Protein 5J8J (pdb70)

Foldseek 3Di:
DDDCQVVVLVVQLVVVVVCCCVPQNKAFDDLPPDPDDGSQKIKHPPLLQFAEEEEEEEERFDWDFDAPVPVRHGDPVRIDTPDLCVVVVVVQVVVVGIYMYGYFYADPPDPHRVVSLVVLLVSLVSCVPVHVVNRDNYAAYEYEYEESSCSNVLNCVQVDVDVRHYQAYEYLHFQHDQHFRDHDPDPVSLVVQQVHYEHEYEQPYPPPCDDDSRRHHYDYDPHGDSSVRCVVCVPVVVVSRVVD

InterPro domains:
  IPR000286 Histone deacetylase HDAC [PR01270] (202-225)
  IPR000286 Histone deacetylase HDAC [PR01270] (238-253)
  IPR000286 Histone deacetylase HDAC [PR01270] (328-338)
  IPR017321 Histone deacetylase class II, yeast [PIRSF037919] (17-706)
  IPR019154 Arb2-like domain [PF09757] (456-702)
  IPR023696 Ureohydrolase domain superfamily [SSF52768] (55-432)
  IPR023801 Histone deacetylase domain [PF00850] (83-393)
  IPR037138 Histone deacetylase domain superfamily [G3DSA:3.40.800.20] (52-450)

Nearest PDB structures (foldseek):
  5j8j-assembly1_A-2  TM=1.004E+00  e=1.408E-54  Saccharomyces cerevisiae S288C
  6z6f-assembly1_A  TM=9.720E-01  e=1.492E-45  Saccharomyces cerevisiae S288C
  6z6o-assembly1_E  TM=9.711E-01  e=1.230E-44  Saccharomyces cerevisiae S288C
  6z6h-assembly1_B  TM=9.226E-01  e=1.177E-38  Saccharomyces cerevisiae S288C
  5ikk-assembly1_A-2  TM=9.077E-01  e=1.529E-23  Schizosaccharomyces pombe 972h-

Sequence (244 aa):
HHHHGSMLQKAIRQQQQHYLSDEFNFVTLPLVSMDLPDNTVLCTPNISESNTIIIVVHDTSDIWAKRNVISGTIDLSSSVIIDNSLDFIKWGLDRKYGIIDVNIPLTLFEPDNYSGMITSQEVLIYLWDNYIKYFPSVAKIAFIGIGDSYSGIVHLLGHRDTRAVTKTVINFLGDKQLKPLVPLVDETLSEWYFKNSLIFSNNSHQCWKKPRKKFGRVLRCDTDGLNNIIEERFEEATDFILDS

Structure (mmCIF, N/CA/C/O backbone):
data_5J8J
#
_entry.id   5J8J
#
_cell.length_a   104.974
_cell.length_b   104.974
_cell.length_c   86.964
_cell.angle_alpha   90.00
_cell.angle_beta   90.00
_cell.angle_gamma   120.00
#
_symmetry.space_group_name_H-M   'P 31 2 1'
#
loop_
_atom_site.group_PDB
_atom_site.id
_atom_site.type_symbol
_atom_site.label_atom_id
_atom_site.label_alt_id
_atom_site.label_comp_id
_atom_site.label_asym_id
_atom_site.label_entity_id
_atom_site.label_seq_id
_atom_site.pdbx_PDB_ins_code
_atom_site.Cartn_x
_atom_site.Cartn_y
_atom_site.Cartn_z
_atom_site.occupancy
_atom_site.B_iso_or_equiv
_atom_site.auth_seq_id
_atom_site.auth_comp_id
_atom_site.auth_asym_id
_atom_site.auth_atom_id
_atom_site.pdbx_PDB_model_num
ATOM 1 N N . HIS A 1 3 ? -51.595 -0.814 1.600 1.00 87.85 450 HIS A N 1
ATOM 2 C CA . HIS A 1 3 ? -51.245 -1.023 0.188 1.00 88.31 450 HIS A CA 1
ATOM 3 C C . HIS A 1 3 ? -50.343 0.076 -0.373 1.00 87.77 450 HIS A C 1
ATOM 4 O O . HIS A 1 3 ? -50.710 1.239 -0.400 1.00 82.83 450 HIS A O 1
ATOM 11 N N . HIS A 1 4 ? -49.167 -0.317 -0.844 1.00 82.82 451 HIS A N 1
ATOM 12 C CA . HIS A 1 4 ? -48.147 0.634 -1.278 1.00 80.96 451 HIS A CA 1
ATOM 13 C C . HIS A 1 4 ? -48.460 1.231 -2.648 1.00 82.48 451 HIS A C 1
ATOM 14 O O . HIS A 1 4 ? -48.728 0.497 -3.603 1.00 82.21 451 HIS A O 1
ATOM 21 N N . HIS A 1 5 ? -48.405 2.557 -2.747 1.00 81.90 452 HIS A N 1
ATOM 22 C CA . HIS A 1 5 ? -48.611 3.217 -4.031 1.00 80.02 452 HIS A CA 1
ATOM 23 C C . HIS A 1 5 ? -47.562 2.822 -5.032 1.00 78.26 452 HIS A C 1
ATOM 24 O O . HIS A 1 5 ? -46.458 2.428 -4.676 1.00 76.60 452 HIS A O 1
ATOM 31 N N . HIS A 1 6 ? -47.929 2.952 -6.296 1.00 81.59 453 HIS A N 1
ATOM 32 C CA . HIS A 1 6 ? -47.185 2.365 -7.382 1.00 73.64 453 HIS A CA 1
ATOM 33 C C . HIS A 1 6 ? -47.125 3.401 -8.512 1.00 74.07 453 HIS A C 1
ATOM 34 O O . HIS A 1 6 ? -46.476 3.197 -9.529 1.00 80.94 453 HIS A O 1
ATOM 41 N N . GLY A 1 7 ? -47.762 4.548 -8.291 1.00 76.60 454 GLY A N 1
ATOM 42 C CA . GLY A 1 7 ? -47.856 5.576 -9.309 1.00 70.13 454 GLY A CA 1
ATOM 43 C C . GLY A 1 7 ? -46.568 6.175 -9.840 1.00 77.42 454 GLY A C 1
ATOM 44 O O . GLY A 1 7 ? -46.492 6.523 -11.006 1.00 82.66 454 GLY A O 1
ATOM 45 N N . SER A 1 8 ? -45.556 6.339 -9.001 1.00 80.04 455 SER A N 1
ATOM 46 C CA . SER A 1 8 ? -44.312 6.951 -9.467 1.00 74.72 455 SER A CA 1
ATOM 47 C C . SER A 1 8 ? -43.507 5.985 -10.283 1.00 80.96 455 SER A C 1
ATOM 48 O O . SER A 1 8 ? -42.921 6.360 -11.298 1.00 88.83 455 SER A O 1
ATOM 51 N N . MET A 1 9 ? -43.458 4.747 -9.812 1.00 77.00 456 MET A N 1
ATOM 52 C CA . MET A 1 9 ? -42.774 3.684 -10.512 1.00 76.21 456 MET A CA 1
ATOM 53 C C . MET A 1 9 ? -43.343 3.584 -11.934 1.00 83.27 456 MET A C 1
ATOM 54 O O . MET A 1 9 ? -42.589 3.510 -12.910 1.00 82.36 456 MET A O 1
ATOM 59 N N . LEU A 1 10 ? -44.671 3.633 -12.039 1.00 79.01 457 LEU A N 1
ATOM 60 C CA . LEU A 1 10 ? -45.354 3.528 -13.320 1.00 69.19 457 LEU A CA 1
ATOM 61 C C . LEU A 1 10 ? -44.948 4.623 -14.290 1.00 82.25 457 LEU A C 1
ATOM 62 O O . LEU A 1 10 ? -44.741 4.364 -15.460 1.00 87.42 457 LEU A O 1
ATOM 67 N N . GLN A 1 11 ? -44.845 5.850 -13.803 1.00 78.35 458 GLN A N 1
ATOM 68 C CA . GLN A 1 11 ? -44.452 6.979 -14.637 1.00 71.93 458 GLN A CA 1
ATOM 69 C C . GLN A 1 11 ? -43.095 6.760 -15.300 1.00 76.50 458 GLN A C 1
ATOM 70 O O . GLN A 1 11 ? -42.859 7.203 -16.435 1.00 91.63 458 GLN A O 1
ATOM 76 N N . LYS A 1 12 ? -42.204 6.094 -14.579 1.00 68.30 459 LYS A N 1
ATOM 77 C CA . LYS A 1 12 ? -40.857 5.863 -15.063 1.00 74.40 459 LYS A CA 1
ATOM 78 C C . LYS A 1 12 ? -40.830 4.652 -15.981 1.00 82.14 459 LYS A C 1
ATOM 79 O O . LYS A 1 12 ? -40.072 4.620 -16.945 1.00 90.04 459 LYS A O 1
ATOM 85 N N . ALA A 1 13 ? -41.673 3.668 -15.683 1.00 80.43 460 ALA A N 1
ATOM 86 C CA . ALA A 1 13 ? -41.806 2.479 -16.521 1.00 81.57 460 ALA A CA 1
ATOM 87 C C . ALA A 1 13 ? -42.366 2.829 -17.899 1.00 75.97 460 ALA A C 1
ATOM 88 O O . ALA A 1 13 ? -41.959 2.259 -18.904 1.00 79.74 460 ALA A O 1
ATOM 90 N N . ILE A 1 14 ? -43.315 3.754 -17.927 1.00 72.22 461 ILE A N 1
ATOM 91 C CA . ILE A 1 14 ? -43.904 4.221 -19.171 1.00 75.93 461 ILE A CA 1
ATOM 92 C C . ILE A 1 14 ? -42.872 4.917 -20.060 1.00 75.84 461 ILE A C 1
ATOM 93 O O . ILE A 1 14 ? -42.718 4.556 -21.211 1.00 85.18 461 ILE A O 1
ATOM 98 N N . ARG A 1 15 ? -42.153 5.892 -19.512 1.00 69.95 462 ARG A N 1
ATOM 99 C CA . ARG A 1 15 ? -41.185 6.662 -20.275 1.00 71.24 462 ARG A CA 1
ATOM 100 C C . ARG A 1 15 ? -40.057 5.779 -20.776 1.00 83.47 462 ARG A C 1
ATOM 101 O O . ARG A 1 15 ? -39.427 6.048 -21.800 1.00 93.91 462 ARG A O 1
ATOM 109 N N . GLN A 1 16 ? -39.810 4.706 -20.050 1.00 80.74 463 GLN A N 1
ATOM 110 C CA . GLN A 1 16 ? -38.678 3.848 -20.341 1.00 86.34 463 GLN A CA 1
ATOM 111 C C . GLN A 1 16 ? -38.984 2.875 -21.495 1.00 88.22 463 GLN A C 1
ATOM 112 O O . GLN A 1 16 ? -38.119 2.621 -22.339 1.00 96.97 463 GLN A O 1
ATOM 118 N N . GLN A 1 17 ? -40.222 2.400 -21.575 1.00 80.17 464 GLN A N 1
ATOM 119 C CA . GLN A 1 17 ? -40.640 1.613 -22.712 1.00 75.50 464 GLN A CA 1
ATOM 120 C C . GLN A 1 17 ? -40.735 2.481 -23.983 1.00 80.86 464 GLN A C 1
ATOM 121 O O . GLN A 1 17 ? -40.434 2.028 -25.093 1.00 80.90 464 GLN A O 1
ATOM 127 N N . GLN A 1 18 ? -41.132 3.733 -23.807 1.00 75.99 465 GLN A N 1
ATOM 128 C CA . GLN A 1 18 ? -41.148 4.687 -24.899 1.00 73.85 465 GLN A CA 1
ATOM 129 C C . GLN A 1 18 ? -39.752 4.915 -25.433 1.00 79.36 465 GLN A C 1
ATOM 130 O O . GLN A 1 18 ? -39.509 4.801 -26.635 1.00 89.49 465 GLN A O 1
ATOM 136 N N . GLN A 1 19 ? -38.841 5.235 -24.525 1.00 80.24 466 GLN A N 1
ATOM 137 C CA . GLN A 1 19 ? -37.426 5.319 -24.845 1.00 86.95 466 GLN A CA 1
ATOM 138 C C . GLN A 1 19 ? -36.934 4.097 -25.633 1.00 86.87 466 GLN A C 1
ATOM 139 O O . GLN A 1 19 ? -36.146 4.234 -26.556 1.00 86.86 466 GLN A O 1
ATOM 145 N N . HIS A 1 20 ? -37.413 2.909 -25.267 1.00 85.94 467 HIS A N 1
ATOM 146 C CA . HIS A 1 20 ? -37.040 1.674 -25.954 1.00 89.37 467 HIS A CA 1
ATOM 147 C C . HIS A 1 20 ? -37.541 1.652 -27.389 1.00 89.34 467 HIS A C 1
ATOM 148 O O . HIS A 1 20 ? -36.779 1.338 -28.298 1.00 95.11 467 HIS A O 1
ATOM 155 N N . TYR A 1 21 ? -38.819 1.965 -27.597 1.00 88.13 468 TYR A N 1
ATOM 156 C CA . TYR A 1 21 ? -39.403 1.915 -28.944 1.00 90.63 468 TYR A CA 1
ATOM 157 C C . TYR A 1 21 ? -38.719 2.926 -29.861 1.00 97.05 468 TYR A C 1
ATOM 158 O O . TYR A 1 21 ? -38.270 2.574 -30.945 1.00 98.82 468 TYR A O 1
ATOM 167 N N . LEU A 1 22 ? -38.613 4.168 -29.394 1.00 98.12 469 LEU A N 1
ATOM 168 C CA . LEU A 1 22 ? -38.023 5.266 -30.156 1.00 91.11 469 LEU A CA 1
ATOM 169 C C . LEU A 1 22 ? -36.546 5.040 -30.489 1.00 95.62 469 LEU A C 1
ATOM 170 O O . LEU A 1 22 ? -36.028 5.603 -31.454 1.00 106.22 469 LEU A O 1
ATOM 175 N N . SER A 1 23 ? -35.86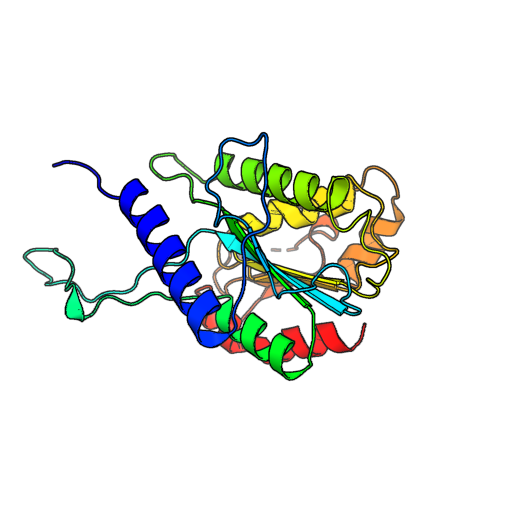4 4.235 -29.684 1.00 92.37 470 SER A N 1
ATOM 176 C CA . SER A 1 23 ? -34.476 3.888 -29.964 1.00 97.57 470 SER A CA 1
ATOM 177 C C . SER A 1 23 ? -34.383 2.756 -30.985 1.00 100.91 470 SER A C 1
ATOM 178 O O . SER A 1 23 ? -33.600 2.811 -31.926 1.00 95.71 470 SER A O 1
ATOM 181 N N . ASP A 1 24 ? -35.188 1.720 -30.786 1.00 99.37 471 ASP A N 1
ATOM 182 C CA . ASP A 1 24 ? -35.181 0.576 -31.685 1.00 99.61 471 ASP A CA 1
ATOM 183 C C . ASP A 1 24 ? -35.724 0.933 -33.068 1.00 98.18 471 ASP A C 1
ATOM 184 O O . ASP A 1 24 ? -35.172 0.506 -34.084 1.00 105.48 471 ASP A O 1
ATOM 189 N N . GLU A 1 25 ? -36.799 1.716 -33.094 1.00 89.67 472 GLU A N 1
ATOM 190 C CA . GLU A 1 25 ? -37.522 2.020 -34.325 1.00 91.25 472 GLU A CA 1
ATOM 191 C C . GLU A 1 25 ? -36.982 3.220 -35.091 1.00 98.81 472 GLU A C 1
ATOM 192 O O . GLU A 1 25 ? -37.025 3.225 -36.316 1.00 106.89 472 GLU A O 1
ATOM 198 N N . PHE A 1 26 ? -36.498 4.243 -34.395 1.00 97.19 473 PHE A N 1
ATOM 199 C CA . PHE A 1 26 ? -35.973 5.408 -35.096 1.00 88.44 473 PHE A CA 1
ATOM 200 C C . PHE A 1 26 ? -34.668 5.923 -34.476 1.00 89.96 473 PHE A C 1
ATOM 201 O O . PHE A 1 26 ? -34.276 7.054 -34.743 1.00 80.06 473 PHE A O 1
ATOM 209 N N . ASN A 1 27 ? -34.018 5.090 -33.692 1.00 90.38 474 ASN A N 1
ATOM 210 C CA . ASN A 1 27 ? -32.750 5.434 -33.085 1.00 96.25 474 ASN A CA 1
ATOM 211 C C . ASN A 1 27 ? -32.675 6.805 -32.447 1.00 96.65 474 ASN A C 1
ATOM 212 O O . ASN A 1 27 ? -31.754 7.561 -32.700 1.00 101.75 474 ASN A O 1
ATOM 217 N N . PHE A 1 28 ? -33.636 7.128 -31.599 1.00 92.41 475 PHE A N 1
ATOM 218 C CA . PHE A 1 28 ? -33.609 8.411 -30.933 1.00 98.06 475 PHE A CA 1
ATOM 219 C C . PHE A 1 28 ? -32.494 8.337 -29.928 1.00 103.45 475 PHE A C 1
ATOM 220 O O . PHE A 1 28 ? -31.826 7.333 -29.828 1.00 118.38 475 PHE A O 1
ATOM 2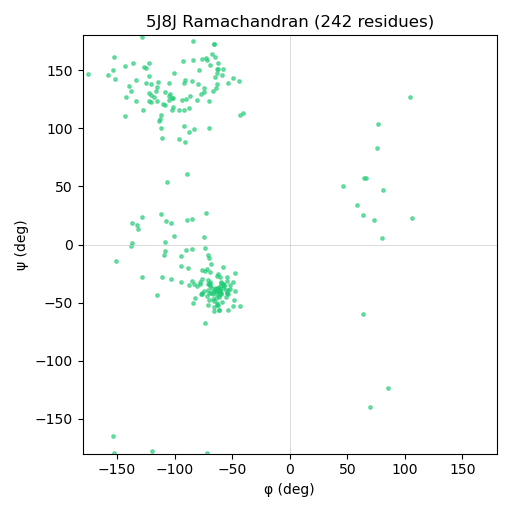28 N N . VAL A 1 29 ? -32.290 9.399 -29.177 1.00 101.32 476 VAL A N 1
ATOM 229 C CA . VAL A 1 29 ? -31.248 9.400 -28.181 1.00 98.58 476 VAL A CA 1
ATOM 230 C C . VAL A 1 29 ? -31.633 10.352 -27.092 1.00 99.99 476 VAL A C 1
ATOM 231 O O . VAL A 1 29 ? -32.680 10.951 -27.154 1.00 99.02 476 VAL A O 1
ATOM 233 N N . THR A 1 30 ? -30.787 10.493 -26.094 1.00 104.41 477 THR A N 1
ATOM 234 C CA . THR A 1 30 ? -31.111 11.357 -24.990 1.00 97.88 477 THR A CA 1
ATOM 235 C C . THR A 1 30 ? -30.427 12.687 -25.081 1.00 95.34 477 THR A C 1
ATOM 236 O O . THR A 1 30 ? -29.333 12.781 -25.583 1.00 107.48 477 THR A O 1
ATOM 240 N N . LEU A 1 31 ? -31.081 13.719 -24.586 1.00 89.61 478 LEU A N 1
ATOM 241 C CA . LEU A 1 31 ? -30.506 15.036 -24.603 1.00 94.72 478 LEU A CA 1
ATOM 242 C C . LEU A 1 31 ? -30.206 15.390 -23.181 1.00 103.50 478 LEU A C 1
ATOM 243 O O . LEU A 1 31 ? -31.023 15.914 -22.456 1.00 104.97 478 LEU A O 1
ATOM 248 N N . PRO A 1 32 ? -28.994 15.076 -22.799 1.00 108.14 479 PRO A N 1
ATOM 249 C CA . PRO A 1 32 ? -28.488 15.286 -21.444 1.00 106.04 479 PRO A CA 1
ATOM 250 C C . PRO A 1 32 ? -28.956 16.609 -20.921 1.00 101.19 479 PRO A C 1
ATOM 251 O O . PRO A 1 32 ? -28.541 17.638 -21.442 1.00 107.89 479 PRO A O 1
ATOM 255 N N . LEU A 1 33 ? -29.812 16.575 -19.913 1.00 97.83 480 LEU A N 1
ATOM 256 C CA . LEU A 1 33 ? -30.315 17.779 -19.290 1.00 102.43 480 LEU A CA 1
ATOM 257 C C . LEU A 1 33 ? -29.622 17.875 -17.945 1.00 113.85 480 LEU A C 1
ATOM 258 O O . LEU A 1 33 ? -30.264 17.968 -16.898 1.00 120.81 480 LEU A O 1
ATOM 260 N N . VAL A 1 34 ? -28.287 17.811 -18.018 1.00 121.14 481 VAL A N 1
ATOM 261 C CA . VAL A 1 34 ? -27.383 17.765 -16.866 1.00 129.46 481 VAL A CA 1
ATOM 262 C C . VAL A 1 34 ? -27.587 18.987 -15.987 1.00 130.61 481 VAL A C 1
ATOM 263 O O . VAL A 1 34 ? -27.992 20.044 -16.474 1.00 129.29 481 VAL A O 1
ATOM 267 N N . SER A 1 35 ? -27.323 18.816 -14.692 1.00 124.77 482 SER A N 1
ATOM 268 C CA . SER A 1 35 ? -27.461 19.856 -13.659 1.00 129.22 482 SER A CA 1
ATOM 269 C C . SER A 1 35 ? -28.928 20.128 -13.349 1.00 127.15 482 SER A C 1
ATOM 270 O O . SER A 1 35 ? -29.284 21.181 -12.824 1.00 130.09 482 SER A O 1
ATOM 273 N N . MET A 1 36 ? -29.771 19.157 -13.686 1.00 126.53 483 MET A N 1
ATOM 274 C CA . MET A 1 36 ? -31.157 19.122 -13.228 1.00 114.61 483 MET A CA 1
ATOM 275 C C . MET A 1 36 ? -31.459 17.735 -12.732 1.00 105.17 483 MET A C 1
ATOM 276 O O . MET A 1 36 ? -31.019 16.769 -13.341 1.00 110.59 483 MET A O 1
ATOM 281 N N . ASP A 1 37 ? -32.223 17.626 -11.652 1.00 98.72 484 ASP A N 1
ATOM 282 C CA . ASP A 1 37 ? -32.432 16.312 -11.070 1.00 101.33 484 ASP A CA 1
ATOM 283 C C . ASP A 1 37 ? -33.642 15.668 -11.716 1.00 95.37 484 ASP A C 1
ATOM 284 O O . ASP A 1 37 ? -34.635 15.374 -11.055 1.00 103.38 484 ASP A O 1
ATOM 286 N N . LEU A 1 38 ? -33.546 15.474 -13.026 1.00 87.31 485 LEU A N 1
ATOM 287 C CA . LEU A 1 38 ? -34.567 14.795 -13.810 1.00 83.65 485 LEU A CA 1
ATOM 288 C C . LEU A 1 38 ? -33.934 13.636 -14.566 1.00 83.00 485 LEU A C 1
ATOM 289 O O . LEU A 1 38 ? -32.750 13.697 -14.894 1.00 96.28 485 LEU A O 1
ATOM 292 N N . PRO A 1 39 ? -34.718 12.583 -14.860 1.00 74.48 486 PRO A N 1
ATOM 293 C CA . PRO A 1 39 ? -34.145 11.392 -15.500 1.00 75.25 486 PRO A CA 1
ATOM 294 C C . PRO A 1 39 ? -33.615 11.676 -16.899 1.00 85.30 486 PRO A C 1
ATOM 295 O O . PRO A 1 39 ? -33.968 12.689 -17.501 1.00 91.83 486 PRO A O 1
ATOM 299 N N . ASP A 1 40 ? -32.754 10.793 -17.392 1.00 84.01 487 ASP A N 1
ATOM 300 C CA . ASP A 1 40 ? -32.066 11.023 -18.654 1.00 93.78 487 ASP A CA 1
ATOM 301 C C . ASP A 1 40 ? -33.029 11.053 -19.817 1.00 88.43 487 ASP A C 1
ATOM 302 O O . ASP A 1 40 ? -32.901 11.877 -20.716 1.00 89.16 487 ASP A O 1
ATOM 307 N N . ASN A 1 41 ? -34.013 10.167 -19.787 1.00 88.89 488 ASN A N 1
ATOM 308 C CA . ASN A 1 41 ? -34.897 10.034 -20.919 1.00 86.28 488 ASN A CA 1
ATOM 309 C C . ASN A 1 41 ? -36.034 11.045 -20.868 1.00 86.67 488 ASN A C 1
ATOM 310 O O . ASN A 1 41 ? -37.091 10.846 -21.477 1.00 95.79 488 ASN A O 1
ATOM 315 N N . THR A 1 42 ? -35.820 12.125 -20.130 1.00 77.35 489 THR A N 1
ATOM 316 C CA . THR A 1 42 ? -36.803 13.193 -20.102 1.00 78.04 489 THR A CA 1
ATOM 317 C C . THR A 1 42 ? -36.981 13.785 -21.485 1.00 80.84 489 THR A C 1
ATOM 318 O O . THR A 1 42 ? -38.085 13.815 -22.009 1.00 82.73 489 THR A O 1
ATOM 322 N N . VAL A 1 43 ? -35.877 14.243 -22.061 1.00 85.50 490 VAL A N 1
ATOM 323 C CA . VAL A 1 43 ? -35.843 14.731 -23.432 1.00 83.21 490 VAL A CA 1
ATOM 324 C C . VAL A 1 43 ? -35.178 13.731 -24.376 1.00 84.30 490 VAL A C 1
ATOM 325 O O . VAL A 1 43 ? -34.038 13.323 -24.147 1.00 81.89 490 VAL A O 1
ATOM 329 N N . LEU A 1 44 ? -35.905 13.345 -25.425 1.00 78.21 491 LEU A N 1
ATOM 330 C CA . LEU A 1 44 ? -35.404 12.468 -26.490 1.00 79.12 491 LEU A CA 1
ATOM 331 C C . LEU A 1 44 ? -35.496 13.132 -27.887 1.00 82.00 491 LEU A C 1
ATOM 332 O O . LEU A 1 44 ? -36.444 13.861 -28.179 1.00 85.53 491 LEU A O 1
ATOM 337 N N . CYS A 1 45 ? -34.541 12.861 -28.767 1.00 81.70 492 CYS A N 1
ATOM 338 C CA . CYS A 1 45 ? -34.504 13.584 -30.046 1.00 89.32 492 CYS A CA 1
ATOM 339 C C . CYS A 1 45 ? -33.837 12.830 -31.181 1.00 86.76 492 CYS A C 1
ATOM 340 O O . CYS A 1 45 ? -32.927 12.068 -30.949 1.00 84.29 492 CYS A O 1
ATOM 343 N N . THR A 1 46 ? -34.256 13.080 -32.416 1.00 90.49 493 THR A N 1
ATOM 344 C CA . THR A 1 46 ? -33.554 12.535 -33.585 1.00 82.73 493 THR A CA 1
ATOM 345 C C . THR A 1 46 ? -32.045 12.799 -33.504 1.00 83.60 493 THR A C 1
ATOM 346 O O . THR A 1 46 ? -31.609 13.844 -33.011 1.00 81.80 493 THR A O 1
ATOM 350 N N . PRO A 1 47 ? -31.237 11.837 -33.966 1.00 92.04 494 PRO A N 1
ATOM 351 C CA . PRO A 1 47 ? -29.785 12.058 -34.016 1.00 96.89 494 PRO A CA 1
ATOM 352 C C . PRO A 1 47 ? -29.400 13.203 -34.966 1.00 101.91 494 PRO A C 1
ATOM 353 O O . PRO A 1 47 ? -30.130 13.474 -35.930 1.00 94.13 494 PRO A O 1
ATOM 357 N N . ASN A 1 48 ? -28.285 13.870 -34.670 1.00 99.60 495 ASN A N 1
ATOM 358 C CA . ASN A 1 48 ? -27.827 15.026 -35.442 1.00 110.49 495 ASN A CA 1
ATOM 359 C C . ASN A 1 48 ? -28.871 16.137 -35.464 1.00 111.29 495 ASN A C 1
ATOM 360 O O . ASN A 1 48 ? -29.006 16.857 -36.461 1.00 113.87 495 ASN A O 1
ATOM 365 N N . ILE A 1 49 ? -29.598 16.267 -34.357 1.00 108.43 496 ILE A N 1
ATOM 366 C CA . ILE A 1 49 ? -30.658 17.260 -34.215 1.00 100.90 496 ILE A CA 1
ATOM 367 C C . ILE A 1 49 ? -30.078 18.657 -34.399 1.00 104.49 496 ILE A C 1
ATOM 368 O O . ILE A 1 49 ? -30.729 19.558 -34.944 1.00 107.47 496 ILE A O 1
ATOM 373 N N . SER A 1 50 ? -28.827 18.801 -33.969 1.00 107.33 497 SER A N 1
ATOM 374 C CA . SER A 1 50 ? -28.070 20.041 -34.069 1.00 110.64 497 SER A CA 1
ATOM 375 C C . SER A 1 50 ? -27.896 20.494 -35.518 1.00 107.21 497 SER A C 1
ATOM 376 O O . SER A 1 50 ? -27.765 21.691 -35.797 1.00 101.93 497 SER A O 1
ATOM 379 N N . GLU A 1 51 ? -27.897 19.525 -36.433 1.00 109.31 498 GLU A N 1
ATOM 380 C CA . GLU A 1 51 ? -27.708 19.800 -37.854 1.00 110.42 498 GLU A CA 1
ATOM 381 C C . GLU A 1 51 ? -29.029 19.736 -38.619 1.00 109.54 498 GLU A C 1
ATOM 382 O O . GLU A 1 51 ? -29.031 19.612 -39.840 1.00 110.30 498 GLU A O 1
ATOM 384 N N . SER A 1 52 ? -30.150 19.834 -37.908 1.00 108.39 499 SER A N 1
ATOM 385 C CA . SER A 1 52 ? -31.460 19.804 -38.559 1.00 106.85 499 SER A CA 1
ATOM 386 C C . SER A 1 52 ? -31.973 21.186 -38.948 1.00 102.85 499 SER A C 1
ATOM 387 O O . SER A 1 52 ? -31.807 22.162 -38.208 1.00 104.63 499 SER A O 1
ATOM 390 N N . ASN A 1 53 ? -32.609 21.247 -40.115 1.00 96.14 500 ASN A N 1
ATOM 391 C CA . ASN A 1 53 ? -33.232 22.471 -40.595 1.00 98.09 500 ASN A CA 1
ATOM 392 C C . ASN A 1 53 ? -34.507 22.779 -39.829 1.00 94.29 500 ASN A C 1
ATOM 393 O O . ASN A 1 53 ? -34.565 23.747 -39.093 1.00 95.15 500 ASN A O 1
ATOM 398 N N . THR A 1 54 ? -35.517 21.934 -40.015 1.00 89.06 501 THR A N 1
ATOM 399 C CA . THR A 1 54 ? -36.818 22.090 -39.398 1.00 79.59 501 THR A CA 1
ATOM 400 C C . THR A 1 54 ? -36.992 21.109 -38.238 1.00 95.47 501 THR A C 1
ATOM 401 O O . THR A 1 54 ? -36.748 19.909 -38.384 1.00 87.62 501 THR A O 1
ATOM 405 N N . ILE A 1 55 ? -37.412 21.619 -37.082 1.00 85.98 502 ILE A N 1
ATOM 406 C CA . ILE A 1 55 ? -37.605 20.754 -35.928 1.00 75.48 502 ILE A CA 1
ATOM 407 C C . ILE A 1 55 ? -39.048 20.789 -35.427 1.00 72.63 502 ILE A C 1
ATOM 408 O O . ILE A 1 55 ? -39.625 21.852 -35.217 1.00 73.33 502 ILE A O 1
ATOM 413 N N . ILE A 1 56 ? -39.641 19.616 -35.268 1.00 71.71 503 ILE A N 1
ATOM 414 C CA . ILE A 1 56 ? -40.874 19.519 -34.505 1.00 74.23 503 ILE A CA 1
ATOM 415 C C . ILE A 1 56 ? -40.537 19.170 -33.055 1.00 75.90 503 ILE A C 1
ATOM 416 O O . ILE A 1 56 ? -39.843 18.190 -32.789 1.00 75.02 503 ILE A O 1
ATOM 421 N N . ILE A 1 57 ? -40.998 19.998 -32.128 1.00 68.20 504 ILE A N 1
ATOM 422 C CA . ILE A 1 57 ? -40.746 19.767 -30.711 1.00 67.54 504 ILE A CA 1
ATOM 423 C C . ILE A 1 57 ? -42.038 19.419 -29.970 1.00 66.10 504 ILE A C 1
ATOM 424 O O . ILE A 1 57 ? -42.897 20.279 -29.776 1.00 65.50 504 ILE A O 1
ATOM 429 N N . VAL A 1 58 ? -42.175 18.153 -29.579 1.00 67.40 505 VAL A N 1
ATOM 430 C CA . VAL A 1 58 ? -43.401 17.668 -28.937 1.00 65.55 505 VAL A CA 1
ATOM 431 C C . VAL A 1 58 ? -43.254 17.521 -27.435 1.00 73.95 505 VAL A C 1
ATOM 432 O O . VAL A 1 58 ? -42.475 16.695 -26.963 1.00 71.06 505 VAL A O 1
ATOM 436 N N . VAL A 1 59 ? -44.026 18.314 -26.698 1.00 81.92 506 VAL A N 1
ATOM 437 C CA . VAL A 1 59 ? -43.974 18.342 -25.240 1.00 68.80 506 VAL A CA 1
ATOM 438 C C . VAL A 1 59 ? -45.228 17.703 -24.654 1.00 64.45 506 VAL A C 1
ATOM 439 O O . VAL A 1 59 ? -46.344 18.024 -25.048 1.00 70.38 506 VAL A O 1
ATOM 443 N N . HIS A 1 60 ? -45.046 16.793 -23.711 1.00 68.29 507 HIS A N 1
ATOM 444 C CA . HIS A 1 60 ? -46.188 16.106 -23.120 1.00 67.75 507 HIS A CA 1
ATOM 445 C C . HIS A 1 60 ? -45.930 15.641 -21.699 1.00 66.73 507 HIS A C 1
ATOM 446 O O . HIS A 1 60 ? -44.796 15.547 -21.252 1.00 71.79 507 HIS A O 1
ATOM 453 N N . ASP A 1 61 ? -47.003 15.364 -20.979 1.00 69.48 508 ASP A N 1
ATOM 454 C CA . ASP A 1 61 ? -46.874 14.783 -19.655 1.00 72.91 508 ASP A CA 1
ATOM 455 C C . ASP A 1 61 ? -46.739 13.278 -19.844 1.00 73.10 508 ASP A C 1
ATOM 456 O O . ASP A 1 61 ? -46.814 12.822 -20.981 1.00 73.89 508 ASP A O 1
ATOM 461 N N . THR A 1 62 ? -46.509 12.509 -18.780 1.00 68.34 509 THR A N 1
ATOM 462 C CA . THR A 1 62 ? -46.440 11.061 -18.954 1.00 72.95 509 THR A CA 1
ATOM 463 C C . THR A 1 62 ? -47.721 10.580 -19.670 1.00 71.38 509 THR A C 1
ATOM 464 O O . THR A 1 62 ? -48.814 11.080 -19.419 1.00 71.07 509 THR A O 1
ATOM 468 N N . SER A 1 63 ? -47.559 9.651 -20.605 1.00 75.36 510 SER A N 1
ATOM 469 C CA . SER A 1 63 ? -48.677 9.048 -21.326 1.00 64.25 510 SER A CA 1
ATOM 470 C C . SER A 1 63 ? -49.629 8.279 -20.415 1.00 72.13 510 SER A C 1
ATOM 471 O O . SER A 1 63 ? -49.212 7.729 -19.395 1.00 65.21 510 SER A O 1
ATOM 474 N N . ASP A 1 64 ? -50.902 8.215 -20.810 1.00 77.41 511 ASP A N 1
ATOM 475 C CA . ASP A 1 64 ? -51.882 7.373 -20.126 1.00 66.59 511 ASP A CA 1
ATOM 476 C C . ASP A 1 64 ? -51.622 5.899 -20.411 1.00 74.87 511 ASP A C 1
ATOM 477 O O . ASP A 1 64 ? -50.974 5.537 -21.394 1.00 81.79 511 ASP A O 1
ATOM 482 N N . ILE A 1 65 ? -52.145 5.060 -19.528 1.00 78.46 512 ILE A N 1
ATOM 483 C CA . ILE A 1 65 ? -52.196 3.628 -19.716 1.00 74.35 512 ILE A CA 1
ATOM 484 C C . ILE A 1 65 ? -53.649 3.241 -19.733 1.00 79.78 512 ILE A C 1
ATOM 485 O O . ILE A 1 65 ? -54.405 3.591 -18.831 1.00 83.06 512 ILE A O 1
ATOM 490 N N . TRP A 1 66 ? -54.049 2.540 -20.779 1.00 84.08 513 TRP A N 1
ATOM 491 C CA . TRP A 1 66 ? -55.385 2.002 -20.837 1.00 81.30 513 TRP A CA 1
ATOM 492 C C . TRP A 1 66 ? -55.278 0.522 -20.564 1.00 82.85 513 TRP A C 1
ATOM 493 O O . TRP A 1 66 ? -54.362 -0.150 -21.045 1.00 90.14 513 TRP A O 1
ATOM 504 N N . ALA A 1 67 ? -56.214 0.013 -19.785 1.00 79.55 514 ALA A N 1
ATOM 505 C CA . ALA A 1 67 ? -56.274 -1.408 -19.543 1.00 89.79 514 ALA A CA 1
ATOM 506 C C . ALA A 1 67 ? -57.676 -1.751 -19.107 1.00 96.16 514 ALA A C 1
ATOM 507 O O . ALA A 1 67 ? -58.319 -0.950 -18.432 1.00 100.91 514 ALA A O 1
ATOM 509 N N . LYS A 1 68 ? -58.162 -2.926 -19.490 1.00 89.20 515 LYS A N 1
ATOM 510 C CA . LYS A 1 68 ? -59.406 -3.403 -18.913 1.00 93.48 515 LYS A CA 1
ATOM 511 C C . LYS A 1 68 ? -59.181 -3.707 -17.441 1.00 100.93 515 LYS A C 1
ATOM 512 O O . LYS A 1 68 ? -58.050 -3.765 -16.950 1.00 101.52 515 LYS A O 1
ATOM 514 N N . ARG A 1 69 ? -60.278 -3.828 -16.718 1.00 106.55 516 ARG A N 1
ATOM 515 C CA . ARG A 1 69 ? -60.179 -4.049 -15.297 1.00 104.50 516 ARG A CA 1
ATOM 516 C C . ARG A 1 69 ? -61.228 -4.979 -14.726 1.00 112.53 516 ARG A C 1
ATOM 517 O O . ARG A 1 69 ? -62.395 -4.639 -14.653 1.00 119.08 516 ARG A O 1
ATOM 523 N N . ASN A 1 70 ? -60.788 -6.155 -14.311 1.00 110.19 517 ASN A N 1
ATOM 524 C CA . ASN A 1 70 ? -61.682 -7.142 -13.693 1.00 131.12 517 ASN A CA 1
ATOM 525 C C . ASN A 1 70 ? -62.559 -6.356 -12.725 1.00 152.09 517 ASN A C 1
ATOM 526 O O . ASN A 1 70 ? -62.073 -5.824 -11.728 1.00 158.04 517 ASN A O 1
ATOM 531 N N . VAL A 1 71 ? -63.845 -6.259 -13.058 1.00 162.28 518 VAL A N 1
ATOM 532 C CA . VAL A 1 71 ? -64.738 -5.262 -12.465 1.00 165.16 518 VAL A CA 1
ATOM 533 C C . VAL A 1 71 ? -64.909 -5.382 -10.942 1.00 167.13 518 VAL A C 1
ATOM 534 O O . VAL A 1 71 ? -64.986 -4.362 -10.250 1.00 167.51 518 VAL A O 1
ATOM 538 N N . ILE A 1 72 ? -64.951 -6.605 -10.413 1.00 161.43 519 ILE A N 1
ATOM 539 C CA . ILE A 1 72 ? -65.242 -6.779 -8.993 1.00 151.06 519 ILE A CA 1
ATOM 540 C C . ILE A 1 72 ? -63.973 -6.871 -8.140 1.00 147.38 519 ILE A C 1
ATOM 541 O O . ILE A 1 72 ? -63.965 -6.417 -6.992 1.00 150.77 519 ILE A O 1
ATOM 546 N N . SER A 1 73 ? -62.900 -7.436 -8.691 1.00 145.55 520 SER A N 1
ATOM 547 C CA . SER A 1 73 ? -61.628 -7.440 -7.979 1.00 131.80 520 SER A CA 1
ATOM 548 C C . SER A 1 73 ? -61.036 -6.046 -8.087 1.00 122.48 520 SER A C 1
ATOM 549 O O . SER A 1 73 ? -60.316 -5.590 -7.199 1.00 122.59 520 SER A O 1
ATOM 552 N N . GLY A 1 74 ? -61.359 -5.371 -9.187 1.00 118.21 521 GLY A N 1
ATOM 553 C CA . GLY A 1 74 ? -60.961 -3.991 -9.395 1.00 110.60 521 GLY A CA 1
ATOM 554 C C . GLY A 1 74 ? -59.532 -3.863 -9.873 1.00 110.79 521 GLY A C 1
ATOM 555 O O . GLY A 1 74 ? -59.005 -2.759 -9.990 1.00 114.59 521 GLY A O 1
ATOM 556 N N . THR A 1 75 ? -58.899 -4.997 -10.147 1.00 109.05 522 THR A N 1
ATOM 557 C CA . THR A 1 75 ? -57.493 -4.997 -10.516 1.00 100.14 522 THR A CA 1
ATOM 558 C C . THR A 1 75 ? -57.340 -4.931 -12.019 1.00 92.67 522 THR A C 1
ATOM 559 O O . THR A 1 75 ? -58.242 -5.296 -12.762 1.00 97.42 522 THR A O 1
ATOM 563 N N . ILE A 1 76 ? -56.173 -4.476 -12.448 1.00 84.01 523 ILE A N 1
ATOM 564 C CA . ILE A 1 76 ? -55.904 -4.169 -13.839 1.00 86.59 523 ILE A CA 1
ATOM 565 C C . ILE A 1 76 ? -55.430 -5.392 -14.630 1.00 86.51 523 ILE A C 1
ATOM 566 O O . ILE A 1 76 ? -54.494 -6.073 -14.226 1.00 90.06 523 ILE A O 1
ATOM 571 N N . ASP A 1 77 ? -56.084 -5.665 -15.758 1.00 84.26 524 ASP A N 1
ATOM 572 C CA . ASP A 1 77 ? -55.671 -6.755 -16.654 1.00 91.85 524 ASP A CA 1
ATOM 573 C C . ASP A 1 77 ? -54.356 -6.413 -17.351 1.00 93.33 524 ASP A C 1
ATOM 574 O O . ASP A 1 77 ? -54.339 -5.680 -18.342 1.00 91.95 524 ASP A O 1
ATOM 579 N N . LEU A 1 78 ? -53.262 -6.972 -16.843 1.00 96.36 525 LEU A N 1
ATOM 580 C CA . LEU A 1 78 ? -51.931 -6.635 -17.338 1.00 92.83 525 LEU A CA 1
ATOM 581 C C . LEU A 1 78 ? -51.752 -6.905 -18.828 1.00 90.83 525 LEU A C 1
ATOM 582 O O . LEU A 1 78 ? -51.108 -6.126 -19.527 1.00 99.02 525 LEU A O 1
ATOM 587 N N . SER A 1 79 ? -52.336 -7.991 -19.319 1.00 90.49 526 SER A N 1
ATOM 588 C CA . SER A 1 79 ? -52.194 -8.355 -20.727 1.00 90.42 526 SER A CA 1
ATOM 589 C C . SER A 1 79 ? -52.993 -7.421 -21.640 1.00 93.16 526 SER A C 1
ATOM 590 O O . SER A 1 79 ? -52.696 -7.303 -22.830 1.00 91.67 526 SER A O 1
ATOM 593 N N . SER A 1 80 ? -53.988 -6.738 -21.084 1.00 90.64 527 SER A N 1
ATOM 594 C CA . SER A 1 80 ? -54.735 -5.743 -21.852 1.00 87.14 527 SER A CA 1
ATOM 595 C C . SER A 1 80 ? -54.143 -4.339 -21.755 1.00 90.70 527 SER A C 1
ATOM 596 O O . SER A 1 80 ? -54.622 -3.416 -22.396 1.00 94.52 527 SER A O 1
ATOM 599 N N . SER A 1 81 ? -53.119 -4.165 -20.932 1.00 93.76 528 SER A N 1
ATOM 600 C CA . SER A 1 81 ? -52.590 -2.830 -20.690 1.00 85.46 528 SER A CA 1
ATOM 601 C C . SER A 1 81 ? -51.774 -2.329 -21.875 1.00 82.83 528 SER A C 1
ATOM 602 O O . SER A 1 81 ? -50.948 -3.058 -22.425 1.00 88.58 528 SER A O 1
ATOM 605 N N . VAL A 1 82 ? -52.017 -1.083 -22.263 1.00 73.33 529 VAL A N 1
ATOM 606 C CA . VAL A 1 82 ? -51.342 -0.478 -23.415 1.00 76.77 529 VAL A CA 1
ATOM 607 C C . VAL A 1 82 ? -51.050 0.976 -23.136 1.00 73.75 529 VAL A C 1
ATOM 608 O O . VAL A 1 82 ? -51.740 1.611 -22.336 1.00 72.55 529 VAL A O 1
ATOM 612 N N . ILE A 1 83 ? -50.022 1.500 -23.790 1.00 70.06 530 ILE A N 1
ATOM 613 C CA . ILE A 1 83 ? -49.692 2.912 -23.676 1.00 68.67 530 ILE A CA 1
ATOM 614 C C . ILE A 1 83 ? -50.415 3.721 -24.738 1.00 69.91 530 ILE A C 1
ATOM 615 O O . ILE A 1 83 ? -50.298 3.438 -25.930 1.00 82.55 530 ILE A O 1
ATOM 620 N N . ILE A 1 84 ? -51.155 4.730 -24.304 1.00 71.73 531 ILE A N 1
ATOM 621 C CA . ILE A 1 84 ? -51.776 5.676 -25.224 1.00 76.74 531 ILE A CA 1
ATOM 622 C C . ILE A 1 84 ? -50.817 6.847 -25.438 1.00 75.69 531 ILE A C 1
ATOM 623 O O . ILE A 1 84 ? -50.840 7.845 -24.716 1.00 85.31 531 ILE A O 1
ATOM 628 N N . ASP A 1 85 ? -49.945 6.680 -26.421 1.00 72.57 532 ASP A N 1
ATOM 629 C CA . ASP A 1 85 ? -48.896 7.643 -26.750 1.00 76.18 532 ASP A CA 1
ATOM 630 C C . ASP A 1 85 ? -49.378 8.722 -27.735 1.00 75.79 532 ASP A C 1
ATOM 631 O O . ASP A 1 85 ? -49.370 8.503 -28.932 1.00 75.81 532 ASP A O 1
ATOM 636 N N . ASN A 1 86 ? -49.774 9.883 -27.216 1.00 77.68 533 ASN A N 1
ATOM 637 C CA . ASN A 1 86 ? -50.320 10.973 -28.018 1.00 71.55 533 ASN A CA 1
ATOM 638 C C . ASN A 1 86 ? -49.316 11.747 -28.868 1.00 75.88 533 ASN A C 1
ATOM 639 O O . ASN A 1 86 ? -49.699 12.653 -29.613 1.00 82.42 533 ASN A O 1
ATOM 644 N N . SER A 1 87 ? -48.037 11.423 -28.766 1.00 67.59 534 SER A N 1
ATOM 645 C CA . SER A 1 87 ? -47.080 12.169 -29.559 1.00 78.63 534 SER A CA 1
ATOM 646 C C . SER A 1 87 ? -46.499 11.337 -30.704 1.00 80.14 534 SER A C 1
ATOM 647 O O . SER A 1 87 ? -45.823 11.862 -31.583 1.00 80.37 534 SER A O 1
ATOM 650 N N . LEU A 1 88 ? -46.792 10.044 -30.708 1.00 81.11 535 LEU A N 1
ATOM 651 C CA . LEU A 1 88 ? -46.130 9.117 -31.615 1.00 78.42 535 LEU A CA 1
ATOM 652 C C . LEU A 1 88 ? -46.458 9.400 -33.072 1.00 86.93 535 LEU A C 1
ATOM 653 O O . LEU A 1 88 ? -45.591 9.324 -33.933 1.00 91.20 535 LEU A O 1
ATOM 658 N N . ASP A 1 89 ? -47.711 9.745 -33.335 1.00 84.41 536 ASP A N 1
ATOM 659 C CA . ASP A 1 89 ? -48.155 10.072 -34.680 1.00 72.80 536 ASP A CA 1
ATOM 660 C C . ASP A 1 89 ? -47.563 11.392 -35.199 1.00 75.64 536 ASP A C 1
ATOM 661 O O . ASP A 1 89 ? -47.326 11.542 -36.398 1.00 85.55 536 ASP A O 1
ATOM 666 N N . PHE A 1 90 ? -47.316 12.348 -34.319 1.00 75.85 537 PHE A N 1
ATOM 667 C CA . PHE A 1 90 ? -46.613 13.541 -34.756 1.00 71.65 537 PHE A CA 1
ATOM 668 C C . PHE A 1 90 ? -45.157 13.201 -35.037 1.00 75.17 537 PHE A C 1
ATOM 669 O O . PHE A 1 90 ? -44.555 13.767 -35.929 1.00 77.97 537 PHE A O 1
ATOM 677 N N . ILE A 1 91 ? -44.586 12.276 -34.279 1.00 77.74 538 ILE A N 1
ATOM 678 C CA . ILE A 1 91 ? -43.192 11.915 -34.489 1.00 80.31 538 ILE A CA 1
ATOM 679 C C . ILE A 1 91 ? -43.038 11.228 -35.843 1.00 80.78 538 ILE A C 1
ATOM 680 O O . ILE A 1 91 ? -42.150 11.576 -36.627 1.00 77.37 538 ILE A O 1
ATOM 685 N N . LYS A 1 92 ? -43.925 10.277 -36.118 1.00 71.96 539 LYS A N 1
ATOM 686 C CA . LYS A 1 92 ? -43.907 9.551 -37.376 1.00 75.71 539 LYS A CA 1
ATOM 687 C C . LYS A 1 92 ? -44.194 10.492 -38.559 1.00 78.78 539 LYS A C 1
ATOM 688 O O . LYS A 1 92 ? -43.559 10.390 -39.604 1.00 78.25 539 LYS A O 1
ATOM 694 N N . TRP A 1 93 ? -45.107 11.437 -38.365 1.00 76.49 540 TRP A N 1
ATOM 695 C CA . TRP A 1 93 ? -45.417 12.448 -39.372 1.00 72.02 540 TRP A CA 1
ATOM 696 C C . TRP A 1 93 ? -44.212 13.312 -39.754 1.00 79.02 540 TRP A C 1
ATOM 697 O O . TRP A 1 93 ? -44.014 13.621 -40.930 1.00 88.53 540 TRP A O 1
ATOM 708 N N . GLY A 1 94 ? -43.425 13.710 -38.757 1.00 72.20 541 GLY A N 1
ATOM 709 C CA . GLY A 1 94 ? -42.269 14.557 -38.976 1.00 73.06 541 GLY A CA 1
ATOM 710 C C . GLY A 1 94 ? -41.060 13.816 -39.527 1.00 84.23 541 GLY A C 1
ATOM 711 O O . GLY A 1 94 ? -40.262 14.380 -40.276 1.00 88.85 541 GLY A O 1
ATOM 712 N N . LEU A 1 95 ? -40.915 12.552 -39.146 1.00 75.53 542 LEU A N 1
ATOM 713 C CA . LEU A 1 95 ? -39.796 11.748 -39.608 1.00 81.17 542 LEU A CA 1
ATOM 714 C C . LEU A 1 95 ? -39.986 11.478 -41.094 1.00 89.56 542 LEU A C 1
ATOM 715 O O . LEU A 1 95 ? -39.025 11.446 -41.871 1.00 87.62 542 LEU A O 1
ATOM 720 N N . ASP A 1 96 ? -41.250 11.304 -41.478 1.00 88.74 543 ASP A N 1
ATOM 721 C CA . ASP A 1 96 ? -41.612 11.017 -42.859 1.00 82.92 543 ASP A CA 1
ATOM 722 C C . ASP A 1 96 ? -41.501 12.244 -43.746 1.00 87.41 543 ASP A C 1
ATOM 723 O O . ASP A 1 96 ? -41.885 12.198 -44.902 1.00 106.61 543 ASP A O 1
ATOM 728 N N . ARG A 1 97 ? -40.982 13.334 -43.199 1.00 87.50 544 ARG A N 1
ATOM 729 C CA . ARG A 1 97 ? -40.705 14.535 -43.967 1.00 80.26 544 ARG A CA 1
ATOM 730 C C . ARG A 1 97 ? -39.291 14.995 -43.635 1.00 95.04 544 ARG A C 1
ATOM 731 O O . ARG A 1 97 ? -38.901 16.121 -43.935 1.00 91.09 544 ARG A O 1
ATOM 739 N N . LYS A 1 98 ? -38.544 14.111 -42.983 1.00 90.71 545 LYS A N 1
ATOM 740 C CA . LYS A 1 98 ? -37.141 14.333 -42.644 1.00 88.58 545 LYS A CA 1
ATOM 741 C C . LYS A 1 98 ? -36.917 15.491 -41.676 1.00 87.29 545 LYS A C 1
ATOM 742 O O . LYS A 1 98 ? -35.828 16.063 -41.637 1.00 84.84 545 LYS A O 1
ATOM 748 N N . TYR A 1 99 ? -37.921 15.820 -40.869 1.00 89.63 546 TYR A N 1
ATOM 749 C CA . TYR A 1 99 ? -37.742 16.873 -39.866 1.00 86.04 546 TYR A CA 1
ATOM 750 C C . TYR A 1 99 ? -36.928 16.355 -38.691 1.00 77.95 546 TYR A C 1
ATOM 751 O O . TYR A 1 99 ? -36.818 15.149 -38.489 1.00 77.98 546 TYR A O 1
ATOM 760 N N . GLY A 1 100 ? -36.338 17.273 -37.932 1.00 80.65 547 GLY A N 1
ATOM 761 C CA . GLY A 1 100 ? -35.738 16.924 -36.658 1.00 83.96 547 GLY A CA 1
ATOM 762 C C . GLY A 1 100 ? -36.830 16.820 -35.602 1.00 84.55 547 GLY A C 1
ATOM 763 O O . GLY A 1 100 ? -37.750 17.633 -35.565 1.00 79.24 547 GLY A O 1
ATOM 764 N N . ILE A 1 101 ? -36.746 15.812 -34.746 1.00 87.76 548 ILE A N 1
ATOM 765 C CA . ILE A 1 101 ? -37.767 15.629 -33.719 1.00 86.34 548 ILE A CA 1
ATOM 766 C C . ILE A 1 101 ? -37.172 15.791 -32.328 1.00 79.83 548 ILE A C 1
ATOM 767 O O . ILE A 1 101 ? -36.126 15.226 -32.033 1.00 76.85 548 ILE A O 1
ATOM 772 N N . ILE A 1 102 ? -37.829 16.572 -31.481 1.00 77.94 549 ILE A N 1
ATOM 773 C CA . ILE A 1 102 ? -37.485 16.607 -30.062 1.00 75.77 549 ILE A CA 1
ATOM 774 C C . ILE A 1 102 ? -38.712 16.241 -29.252 1.00 72.73 549 ILE A C 1
ATOM 775 O O . ILE A 1 102 ? -39.757 16.877 -29.404 1.00 77.02 549 ILE A O 1
ATOM 780 N N . ASP A 1 103 ? -38.585 15.212 -28.410 1.00 69.17 550 ASP A N 1
ATOM 781 C CA . ASP A 1 103 ? -39.681 14.733 -27.556 1.00 66.89 550 ASP A CA 1
ATOM 782 C C . ASP A 1 103 ? -39.415 15.007 -26.068 1.00 72.11 550 ASP A C 1
ATOM 783 O O . ASP A 1 103 ? -38.521 14.393 -25.469 1.00 71.62 550 ASP A O 1
ATOM 788 N N . VAL A 1 104 ? -40.187 15.915 -25.469 1.00 69.42 551 VAL A N 1
ATOM 789 C CA . VAL A 1 104 ? -40.058 16.206 -24.028 1.00 71.25 551 VAL A CA 1
ATOM 790 C C . VAL A 1 104 ? -41.158 15.558 -23.159 1.00 66.94 551 VAL A C 1
ATOM 791 O O . VAL A 1 104 ? -42.349 15.725 -23.410 1.00 67.24 551 VAL A O 1
ATOM 795 N N . ASN A 1 105 ? -40.737 14.807 -22.143 1.00 71.18 552 ASN A N 1
ATOM 796 C CA . ASN A 1 105 ? -41.656 14.141 -21.206 1.00 71.66 552 ASN A CA 1
ATOM 797 C C . ASN A 1 105 ? -41.639 14.794 -19.824 1.00 71.64 552 ASN A C 1
ATOM 798 O O . ASN A 1 105 ? -40.602 14.875 -19.177 1.00 76.45 552 ASN A O 1
ATOM 803 N N . ILE A 1 106 ? -42.785 15.287 -19.383 1.00 73.72 553 ILE A N 1
ATOM 804 C CA . ILE A 1 106 ? -42.884 15.881 -18.055 1.00 68.42 553 ILE A CA 1
ATOM 805 C C . ILE A 1 106 ? -43.714 15.013 -17.126 1.00 71.27 553 ILE A C 1
ATOM 806 O O . ILE A 1 106 ? -44.876 14.760 -17.400 1.00 84.39 553 ILE A O 1
ATOM 811 N N . PRO A 1 107 ? -43.114 14.559 -16.014 1.00 75.08 554 PRO A N 1
ATOM 812 C CA . PRO A 1 107 ? -43.806 13.671 -15.072 1.00 66.03 554 PRO A CA 1
ATOM 813 C C . PRO A 1 107 ? -44.979 14.368 -14.451 1.00 70.98 554 PRO A C 1
ATOM 814 O O . PRO A 1 107 ? -44.857 15.522 -14.058 1.00 83.45 554 PRO A O 1
ATOM 818 N N . LEU A 1 108 ? -46.111 13.690 -14.390 1.00 74.21 555 LEU A N 1
ATOM 819 C CA . LEU A 1 108 ? -47.258 14.237 -13.683 1.00 80.01 555 LEU A CA 1
ATOM 820 C C . LEU A 1 108 ? -46.957 14.366 -12.207 1.00 77.03 555 LEU A C 1
ATOM 821 O O . LEU A 1 108 ? -46.244 13.543 -11.634 1.00 79.57 555 LEU A O 1
ATOM 826 N N . THR A 1 109 ? -47.477 15.415 -11.594 1.00 75.28 556 THR A N 1
ATOM 827 C CA . THR A 1 109 ? -47.468 15.477 -10.143 1.00 80.58 556 THR A CA 1
ATOM 828 C C . THR A 1 1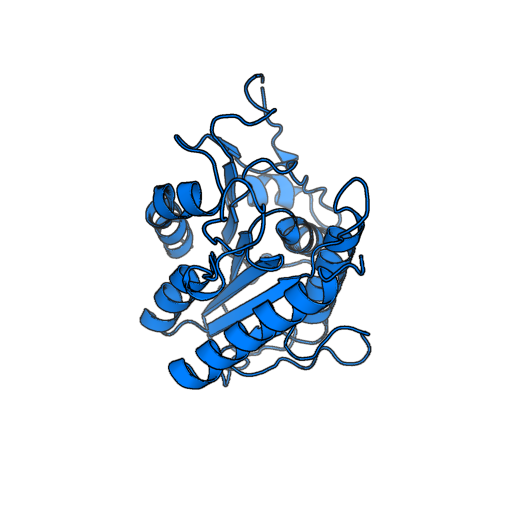09 ? -48.664 14.680 -9.625 1.00 77.94 556 THR A C 1
ATOM 829 O O . THR A 1 109 ? -49.798 15.155 -9.641 1.00 79.68 556 THR A O 1
ATOM 833 N N . LEU A 1 110 ? -48.408 13.445 -9.213 1.00 82.13 557 LEU A N 1
ATOM 834 C CA . LEU A 1 110 ? -49.440 12.623 -8.593 1.00 93.00 557 LEU A CA 1
ATOM 835 C C . LEU A 1 110 ? -49.489 12.997 -7.133 1.00 90.27 557 LEU A C 1
ATOM 836 O O . LEU A 1 110 ? -48.511 13.536 -6.608 1.00 95.86 557 LEU A O 1
ATOM 841 N N . PHE A 1 111 ? -50.613 12.714 -6.486 1.00 83.76 558 PHE A N 1
ATOM 842 C CA . PHE A 1 111 ? -50.769 12.920 -5.025 1.00 96.27 558 PHE A CA 1
ATOM 843 C C . PHE A 1 111 ? -50.706 14.409 -4.685 1.00 92.24 558 PHE A C 1
ATOM 844 O O . PHE A 1 111 ? -49.872 14.831 -3.898 1.00 93.28 558 PHE A O 1
ATOM 852 N N . GLU A 1 112 ? -51.594 15.191 -5.291 1.00 93.74 559 GLU A N 1
ATOM 853 C CA . GLU A 1 112 ? -51.669 16.635 -5.079 1.00 85.40 559 GLU A CA 1
ATOM 854 C C . GLU A 1 112 ? -52.876 17.146 -5.854 1.00 89.39 559 GLU A C 1
ATOM 855 O O . GLU A 1 112 ? -53.196 16.613 -6.922 1.00 101.60 559 GLU A O 1
ATOM 861 N N . PRO A 1 113 ? -53.545 18.183 -5.331 1.00 83.51 560 PRO A N 1
ATOM 862 C CA . PRO A 1 113 ? -54.858 18.581 -5.858 1.00 87.76 560 PRO A CA 1
ATOM 863 C C . PRO A 1 113 ? -54.863 18.849 -7.366 1.00 90.05 560 PRO A C 1
ATOM 864 O O . PRO A 1 113 ? -55.880 18.625 -8.026 1.00 95.90 560 PRO A O 1
ATOM 868 N N . ASP A 1 114 ? -53.742 19.324 -7.895 1.00 83.26 561 ASP A N 1
ATOM 869 C CA . ASP A 1 114 ? -53.599 19.510 -9.332 1.00 76.18 561 ASP A CA 1
ATOM 870 C C . ASP A 1 114 ? -52.127 19.413 -9.725 1.00 81.37 561 ASP A C 1
ATOM 871 O O . ASP A 1 114 ? -51.300 18.941 -8.941 1.00 91.02 561 ASP A O 1
ATOM 876 N N . ASN A 1 115 ? -51.805 19.870 -10.932 1.00 74.32 562 ASN A N 1
ATOM 877 C CA . ASN A 1 115 ? -50.495 19.628 -11.525 1.00 67.52 562 ASN A CA 1
ATOM 878 C C . ASN A 1 115 ? -49.667 20.889 -11.645 1.00 68.20 562 ASN A C 1
ATOM 879 O O . ASN A 1 115 ? -48.805 20.976 -12.507 1.00 74.88 562 ASN A O 1
ATOM 884 N N . TYR A 1 116 ? -49.931 21.864 -10.777 1.00 70.83 563 TYR A N 1
ATOM 885 C CA . TYR A 1 116 ? -49.144 23.090 -10.742 1.00 69.78 563 TYR A CA 1
ATOM 886 C C . TYR A 1 116 ? -47.654 22.809 -10.872 1.00 74.92 563 TYR A C 1
ATOM 887 O O . TYR A 1 116 ? -46.972 23.371 -11.726 1.00 79.47 563 TYR A O 1
ATOM 896 N N . SER A 1 117 ? -47.156 21.931 -10.020 1.00 66.37 564 SER A N 1
ATOM 897 C CA . SER A 1 117 ? -45.738 21.632 -10.003 1.00 74.56 564 SER A CA 1
ATOM 898 C C . SER A 1 117 ? -45.202 21.062 -11.308 1.00 71.18 564 SER A C 1
ATOM 899 O O . SER A 1 117 ? -44.085 21.395 -11.702 1.00 71.32 564 SER A O 1
ATOM 902 N N . GLY A 1 118 ? -45.969 20.191 -11.960 1.00 69.35 565 GLY A N 1
ATOM 903 C CA . GLY A 1 118 ? -45.538 19.625 -13.227 1.00 65.72 565 GLY A CA 1
ATOM 904 C C . GLY A 1 118 ? -45.372 20.710 -14.284 1.00 71.18 565 GLY A C 1
ATOM 905 O O . GLY A 1 118 ? -44.441 20.677 -15.097 1.00 70.98 565 GLY A O 1
ATOM 906 N N . MET A 1 119 ? -46.276 21.685 -14.253 1.00 64.04 566 MET A N 1
ATOM 907 C CA . MET A 1 119 ? -46.239 22.796 -15.178 1.00 63.97 566 MET A CA 1
ATOM 908 C C . MET A 1 119 ? -44.980 23.634 -14.998 1.00 76.47 566 MET A C 1
ATOM 909 O O . MET A 1 119 ? -44.371 24.073 -15.996 1.00 74.04 566 MET A O 1
ATOM 914 N N . ILE A 1 120 ? -44.589 23.834 -13.735 1.00 74.22 567 ILE A N 1
ATOM 915 C CA . ILE A 1 120 ? -43.381 24.581 -13.396 1.00 70.33 567 ILE A CA 1
ATOM 916 C C . ILE A 1 120 ? -42.145 23.864 -13.938 1.00 72.93 567 ILE A C 1
ATOM 917 O O . ILE A 1 120 ? -41.238 24.497 -14.490 1.00 70.50 567 ILE A O 1
ATOM 922 N N . THR A 1 121 ? -42.125 22.541 -13.787 1.00 65.81 568 THR A N 1
ATOM 923 C CA . THR A 1 121 ? -41.067 21.693 -14.341 1.00 66.81 568 THR A CA 1
ATOM 924 C C . THR A 1 121 ? -41.011 21.813 -15.857 1.00 78.39 568 THR A C 1
ATOM 925 O O . THR A 1 121 ? -39.932 21.867 -16.445 1.00 80.11 568 THR A O 1
ATOM 929 N N . SER A 1 122 ? -42.189 21.839 -16.479 1.00 77.40 569 SER A N 1
ATOM 930 C CA . SER A 1 122 ? -42.277 22.008 -17.909 1.00 75.69 569 SER A CA 1
ATOM 931 C C . SER A 1 122 ? -41.651 23.341 -18.307 1.00 75.36 569 SER A C 1
ATOM 932 O O . SER A 1 122 ? -40.941 23.420 -19.304 1.00 72.46 569 SER A O 1
ATOM 935 N N . GLN A 1 123 ? -41.890 24.383 -17.520 1.00 71.78 570 GLN A N 1
ATOM 936 C CA . GLN A 1 123 ? -41.320 25.682 -17.840 1.00 66.43 570 GLN A CA 1
ATOM 937 C C . GLN A 1 123 ? -39.814 25.639 -17.764 1.00 73.63 570 GLN A C 1
ATOM 938 O O . GLN A 1 123 ? -39.116 26.227 -18.587 1.00 87.49 570 GLN A O 1
ATOM 944 N N . GLU A 1 124 ? -39.316 24.903 -16.789 1.00 67.70 571 GLU A N 1
ATOM 945 C CA . GLU A 1 124 ? -37.897 24.889 -16.513 1.00 76.76 571 GLU A CA 1
ATOM 946 C C . GLU A 1 124 ? -37.133 24.093 -17.561 1.00 80.15 571 GLU A C 1
ATOM 947 O O . GLU A 1 124 ? -36.048 24.500 -17.990 1.00 78.76 571 GLU A O 1
ATOM 953 N N . VAL A 1 125 ? -37.703 22.971 -17.986 1.00 68.07 572 VAL A N 1
ATOM 954 C CA . VAL A 1 125 ? -37.063 22.135 -19.002 1.00 77.10 572 VAL A CA 1
ATOM 955 C C . VAL A 1 125 ? -36.977 22.809 -20.379 1.00 73.33 572 VAL A C 1
ATOM 956 O O . VAL A 1 125 ? -35.947 22.749 -21.036 1.00 72.45 572 VAL A O 1
ATOM 960 N N . LEU A 1 126 ? -38.048 23.469 -20.803 1.00 71.74 573 LEU A N 1
ATOM 961 C CA . LEU A 1 126 ? -38.024 24.177 -22.067 1.00 71.77 573 LEU A CA 1
ATOM 962 C C . LEU A 1 126 ? -37.116 25.389 -22.028 1.00 76.36 573 LEU A C 1
ATOM 963 O O . LEU A 1 126 ? -36.637 25.835 -23.065 1.00 85.81 573 LEU A O 1
ATOM 968 N N . ILE A 1 127 ? -36.871 25.934 -20.846 1.00 81.70 574 ILE A N 1
ATOM 969 C CA . ILE A 1 127 ? -35.926 27.047 -20.750 1.00 85.93 574 ILE A CA 1
ATOM 970 C C . ILE A 1 127 ? -34.506 26.500 -20.845 1.00 85.12 574 ILE A C 1
ATOM 971 O O . ILE A 1 127 ? -33.659 27.050 -21.538 1.00 82.41 574 ILE A O 1
ATOM 976 N N . TYR A 1 128 ? -34.254 25.394 -20.157 1.00 85.90 575 TYR A N 1
ATOM 977 C CA . TYR A 1 128 ? -32.955 24.746 -20.235 1.00 85.95 575 TYR A CA 1
ATOM 978 C C . TYR A 1 128 ? -32.674 24.361 -21.683 1.00 89.87 575 TYR A C 1
ATOM 979 O O . TYR A 1 128 ? -31.612 24.673 -22.219 1.00 98.77 575 TYR A O 1
ATOM 988 N N . LEU A 1 129 ? -33.638 23.701 -22.317 1.00 84.37 576 LEU A N 1
ATOM 989 C CA . LEU A 1 129 ? -33.511 23.308 -23.718 1.00 87.35 576 LEU A CA 1
ATOM 990 C C . LEU A 1 129 ? -33.170 24.471 -24.639 1.00 89.69 576 LEU A C 1
ATOM 991 O O . LEU A 1 129 ? -32.341 24.337 -25.539 1.00 94.26 576 LEU A O 1
ATOM 996 N N . TRP A 1 130 ? -33.813 25.612 -24.420 1.00 85.06 577 TRP A N 1
ATOM 997 C CA . TRP A 1 130 ? -33.622 26.743 -25.310 1.00 89.61 577 TRP A CA 1
ATOM 998 C C . TRP A 1 130 ? -32.329 27.498 -25.068 1.00 96.18 577 TRP A C 1
ATOM 999 O O . TRP A 1 130 ? -31.749 28.023 -26.005 1.00 96.82 577 TRP A O 1
ATOM 1010 N N . ASP A 1 131 ? -31.901 27.576 -23.810 1.00 95.51 578 ASP A N 1
ATOM 1011 C CA . ASP A 1 131 ? -30.722 28.362 -23.440 1.00 96.08 578 ASP A CA 1
ATOM 1012 C C . ASP A 1 131 ? -29.400 27.618 -23.616 1.00 101.08 578 ASP A C 1
ATOM 1013 O O . ASP A 1 131 ? -28.371 28.239 -23.893 1.00 117.16 578 ASP A O 1
ATOM 1018 N N . ASN A 1 132 ? -29.419 26.301 -23.437 1.00 94.23 579 ASN A N 1
ATOM 1019 C CA . ASN A 1 132 ? -28.193 25.515 -23.496 1.00 103.61 579 ASN A CA 1
ATOM 1020 C C . ASN A 1 132 ? -28.074 24.760 -24.809 1.00 113.83 579 ASN A C 1
ATOM 1021 O O . ASN A 1 132 ? -26.975 24.496 -25.289 1.00 121.93 579 ASN A O 1
ATOM 1026 N N . TYR A 1 133 ? -29.221 24.417 -25.380 1.00 111.78 580 TYR A N 1
ATOM 1027 C CA . TYR A 1 133 ? -29.305 23.817 -26.706 1.00 105.17 580 TYR A CA 1
ATOM 1028 C C . TYR A 1 133 ? -30.124 24.754 -27.573 1.00 106.00 580 TYR A C 1
ATOM 1029 O O . TYR A 1 133 ? -30.542 25.807 -27.105 1.00 119.63 580 TYR A O 1
ATOM 1038 N N . ILE A 1 134 ? -30.361 24.381 -28.823 1.00 108.57 581 ILE A N 1
ATOM 1039 C CA . ILE A 1 134 ? -31.240 25.151 -29.713 1.00 102.19 581 ILE A CA 1
ATOM 1040 C C . ILE A 1 134 ? -30.726 26.555 -30.004 1.00 98.04 581 ILE A C 1
ATOM 1041 O O . ILE A 1 134 ? -30.495 26.886 -31.157 1.00 107.96 581 ILE A O 1
ATOM 1046 N N . LYS A 1 135 ? -30.555 27.380 -28.972 1.00 98.80 582 LYS A N 1
ATOM 1047 C CA . LYS A 1 135 ? -29.976 28.712 -29.141 1.00 103.82 582 LYS A CA 1
ATOM 1048 C C . LYS A 1 135 ? -28.627 28.599 -29.844 1.00 122.77 582 LYS A C 1
ATOM 1049 O O . LYS A 1 135 ? -28.200 29.521 -30.543 1.00 129.97 582 LYS A O 1
ATOM 1051 N N . TYR A 1 136 ? -27.974 27.453 -29.661 1.00 118.29 583 TYR A N 1
ATOM 1052 C CA . TYR A 1 136 ? -26.674 27.196 -30.260 1.00 116.92 583 TYR A CA 1
ATOM 1053 C C . TYR A 1 136 ? -26.758 26.174 -31.415 1.00 118.50 583 TYR A C 1
ATOM 1054 O O . TYR A 1 136 ? -25.756 25.560 -31.786 1.00 125.44 583 TYR A O 1
ATOM 1063 N N . PHE A 1 137 ? -27.948 25.993 -31.986 1.00 115.66 584 PHE A N 1
ATOM 1064 C CA . PHE A 1 137 ? -28.097 25.187 -33.201 1.00 113.13 584 PHE A CA 1
ATOM 1065 C C . PHE A 1 137 ? -27.892 26.050 -34.446 1.00 112.65 584 PHE A C 1
ATOM 1066 O O . PHE A 1 137 ? -28.661 26.979 -34.704 1.00 110.88 584 PHE A O 1
ATOM 1074 N N . PRO A 1 138 ? -26.864 25.734 -35.237 1.00 116.09 585 PRO A N 1
ATOM 1075 C CA . PRO A 1 138 ? -26.471 26.577 -36.374 1.00 116.30 585 PRO A CA 1
ATOM 1076 C C . PRO A 1 138 ? -27.487 26.536 -37.513 1.00 120.54 585 PRO A C 1
ATOM 1077 O O . PRO A 1 138 ? -27.830 27.560 -38.117 1.00 119.65 585 PRO A O 1
ATOM 1081 N N . SER A 1 139 ? -27.978 25.334 -37.783 1.00 117.12 586 SER A N 1
ATOM 1082 C CA . SER A 1 139 ? -28.744 25.067 -38.986 1.00 118.42 586 SER A CA 1
ATOM 1083 C C . SER A 1 139 ? -30.247 25.035 -38.766 1.00 113.69 586 SER A C 1
ATOM 1084 O O . SER A 1 139 ? -31.003 24.685 -39.668 1.00 111.23 586 SER A O 1
ATOM 1087 N N . VAL A 1 140 ? -30.693 25.386 -37.570 1.00 120.44 587 VAL A N 1
ATOM 1088 C CA . VAL A 1 140 ? -32.120 25.337 -37.315 1.00 109.52 587 VAL A CA 1
ATOM 1089 C C . VAL A 1 140 ? -32.813 26.569 -37.877 1.00 113.56 587 VAL A C 1
ATOM 1090 O O . VAL A 1 140 ? -32.440 27.708 -37.600 1.00 108.99 587 VAL A O 1
ATOM 1094 N N . ALA A 1 141 ? -33.805 26.301 -38.715 1.00 110.41 588 ALA A N 1
ATOM 1095 C CA . ALA A 1 141 ? -34.726 27.302 -39.225 1.00 110.79 588 ALA A CA 1
ATOM 1096 C C . ALA A 1 141 ? -36.095 26.643 -39.302 1.00 107.69 588 ALA A C 1
ATOM 1097 O O . ALA A 1 141 ? -36.230 25.575 -39.905 1.00 122.60 588 ALA A O 1
ATOM 1099 N N . LYS A 1 142 ? -37.087 27.276 -38.690 1.00 96.62 589 LYS A N 1
ATOM 1100 C CA . LYS A 1 142 ? -38.438 26.729 -38.548 1.00 90.14 589 LYS A CA 1
ATOM 1101 C C . LYS A 1 142 ? -38.537 25.645 -37.448 1.00 92.68 589 LYS A C 1
ATOM 1102 O O . LYS A 1 142 ? -38.102 24.500 -37.617 1.00 92.71 589 LYS A O 1
ATOM 1104 N N . ILE A 1 143 ? -39.105 26.050 -36.310 1.00 82.10 590 ILE A N 1
ATOM 1105 C CA . ILE A 1 143 ? -39.552 25.130 -35.276 1.00 73.23 590 ILE A CA 1
ATOM 1106 C C . ILE A 1 143 ? -41.076 25.205 -35.152 1.00 75.12 590 ILE A C 1
ATOM 1107 O O . ILE A 1 143 ? -41.679 26.280 -35.260 1.00 71.59 590 ILE A O 1
ATOM 1112 N N . ALA A 1 144 ? -41.697 24.043 -34.971 1.00 72.18 591 ALA A N 1
ATOM 1113 C CA . ALA A 1 144 ? -43.088 23.978 -34.555 1.00 77.05 591 ALA A CA 1
ATOM 1114 C C . ALA A 1 144 ? -43.134 23.324 -33.176 1.00 67.85 591 ALA A C 1
ATOM 1115 O O . ALA A 1 144 ? -42.445 22.329 -32.938 1.00 69.44 591 ALA A O 1
ATOM 1117 N N . PHE A 1 145 ? -43.924 23.909 -32.275 1.00 69.69 592 PHE A N 1
ATOM 1118 C CA . PHE A 1 145 ? -44.144 23.378 -30.913 1.00 65.90 592 PHE A CA 1
ATOM 1119 C C . PHE A 1 145 ? -45.494 22.731 -30.800 1.00 64.93 592 PHE A C 1
ATOM 1120 O O . PHE A 1 145 ? -46.511 23.346 -31.117 1.00 69.95 592 PHE A O 1
ATOM 1128 N N . ILE A 1 146 ? -45.518 21.500 -30.319 1.00 64.45 593 ILE A N 1
ATOM 1129 C CA . ILE A 1 146 ? -46.779 20.866 -29.987 1.00 71.90 593 ILE A CA 1
ATOM 1130 C C . ILE A 1 146 ? -46.779 20.497 -28.510 1.00 71.11 593 ILE A C 1
ATOM 1131 O O . ILE A 1 146 ? -45.906 19.778 -28.024 1.00 70.75 593 ILE A O 1
ATOM 1136 N N . GLY A 1 147 ? -47.761 21.019 -27.798 1.00 65.14 594 GLY A N 1
ATOM 1137 C CA . GLY A 1 147 ? -47.867 20.763 -26.389 1.00 62.25 594 GLY A CA 1
ATOM 1138 C C . GLY A 1 147 ? -49.117 19.989 -26.102 1.00 63.97 594 GLY A C 1
ATOM 1139 O O . GLY A 1 147 ? -50.206 20.430 -26.434 1.00 67.91 594 GLY A O 1
ATOM 1140 N N . ILE A 1 148 ? -48.961 18.834 -25.470 1.00 67.49 595 ILE A N 1
ATOM 1141 C CA . ILE A 1 148 ? -50.104 18.035 -25.061 1.00 68.02 595 ILE A CA 1
ATOM 1142 C C . ILE A 1 148 ? -50.400 18.205 -23.569 1.00 66.91 595 ILE A C 1
ATOM 1143 O O . ILE A 1 148 ? -49.518 18.043 -22.734 1.00 70.21 595 ILE A O 1
ATOM 1148 N N . GLY A 1 149 ? -51.642 18.555 -23.252 1.00 61.80 596 GLY A N 1
ATOM 1149 C CA . GLY A 1 149 ? -52.080 18.737 -21.880 1.00 61.96 596 GLY A CA 1
ATOM 1150 C C . GLY A 1 149 ? -51.522 19.943 -21.146 1.00 72.41 596 GLY A C 1
ATOM 1151 O O . GLY A 1 149 ? -51.413 21.021 -21.715 1.00 72.20 596 GLY A O 1
ATOM 1152 N N . ASP A 1 150 ? -51.189 19.747 -19.867 1.00 75.01 597 ASP A N 1
ATOM 1153 C CA . ASP A 1 150 ? -50.685 20.802 -18.995 1.00 66.54 597 ASP A CA 1
ATOM 1154 C C . ASP A 1 150 ? -49.279 21.216 -19.394 1.00 65.59 597 ASP A C 1
ATOM 1155 O O . ASP A 1 150 ? -48.914 22.389 -19.269 1.00 65.75 597 ASP A O 1
ATOM 1160 N N . SER A 1 151 ? -48.495 20.246 -19.873 1.00 65.01 598 SER A N 1
ATOM 1161 C CA . SER A 1 151 ? -47.100 20.469 -20.305 1.00 64.87 598 SER A CA 1
ATOM 1162 C C . SER A 1 151 ? -46.905 21.682 -21.220 1.00 65.49 598 SER A C 1
ATOM 1163 O O . SER A 1 151 ? -45.823 22.247 -21.271 1.00 69.77 598 SER A O 1
ATOM 1166 N N . TYR A 1 152 ? -47.965 22.080 -21.918 1.00 62.07 599 TYR A N 1
ATOM 1167 C CA . TYR A 1 152 ? -47.945 23.232 -22.806 1.00 62.33 599 TYR A CA 1
ATOM 1168 C C . TYR A 1 152 ? -47.557 24.531 -22.093 1.00 62.81 599 TYR A C 1
ATOM 1169 O O . TYR A 1 152 ? -47.155 25.494 -22.727 1.00 67.80 599 TYR A O 1
ATOM 1178 N N . SER A 1 153 ? -47.684 24.556 -20.775 1.00 75.66 600 SER A N 1
ATOM 1179 C CA . SER A 1 153 ? -47.306 25.720 -19.991 1.00 66.87 600 SER A CA 1
ATOM 1180 C C . SER A 1 153 ? -45.838 26.078 -20.225 1.00 64.04 600 SER A C 1
ATOM 1181 O O . SER A 1 153 ? -45.474 27.248 -20.264 1.00 72.04 600 SER A O 1
ATOM 1184 N N . GLY A 1 154 ? -45.000 25.062 -20.398 1.00 66.45 601 GLY A N 1
ATOM 1185 C CA . GLY A 1 154 ? -43.583 25.276 -20.621 1.00 68.08 601 GLY A CA 1
ATOM 1186 C C . GLY A 1 154 ? -43.323 26.007 -21.927 1.00 78.16 601 GLY A C 1
ATOM 1187 O O . GLY A 1 154 ? -42.415 26.839 -22.014 1.00 84.74 601 GLY A O 1
ATOM 1188 N N . ILE A 1 155 ? -44.121 25.678 -22.943 1.00 73.67 602 ILE A N 1
ATOM 1189 C CA . ILE A 1 155 ? -44.039 26.328 -24.238 1.00 67.87 602 ILE A CA 1
ATOM 1190 C C . ILE A 1 155 ? -44.442 27.799 -24.130 1.00 77.07 602 ILE A C 1
ATOM 1191 O O . ILE A 1 155 ? -43.649 28.669 -24.469 1.00 79.44 602 ILE A O 1
ATOM 1196 N N . VAL A 1 156 ? -45.651 28.087 -23.651 1.00 65.03 603 VAL A N 1
ATOM 1197 C CA . VAL A 1 156 ? -46.082 29.478 -23.514 1.00 65.66 603 VAL A CA 1
ATOM 1198 C C . VAL A 1 156 ? -45.097 30.311 -22.705 1.00 76.39 603 VAL A C 1
ATOM 1199 O O . VAL A 1 156 ? -44.837 31.468 -23.029 1.00 84.12 603 VAL A O 1
ATOM 1203 N N . HIS A 1 157 ? -44.540 29.710 -21.658 1.00 73.83 604 HIS A N 1
ATOM 1204 C CA . HIS A 1 157 ? -43.595 30.394 -20.784 1.00 69.02 604 HIS A CA 1
ATOM 1205 C C . HIS A 1 157 ? -42.367 30.822 -21.573 1.00 82.04 604 HIS A C 1
ATOM 1206 O O . HIS A 1 157 ? -41.888 31.942 -21.419 1.00 85.57 604 HIS A O 1
ATOM 1213 N N . LEU A 1 158 ? -41.876 29.924 -22.429 1.00 78.98 605 LEU A N 1
ATOM 1214 C CA . LEU A 1 158 ? -40.681 30.182 -23.227 1.00 80.97 605 LEU A CA 1
ATOM 1215 C C . LEU A 1 158 ? -40.909 31.293 -24.265 1.00 85.00 605 LEU A C 1
ATOM 1216 O O . LEU A 1 158 ? -40.040 32.152 -24.471 1.00 88.73 605 LEU A O 1
ATOM 1221 N N . LEU A 1 159 ? -42.079 31.277 -24.901 1.00 78.90 606 LEU A N 1
ATOM 1222 C CA . LEU A 1 159 ? -42.453 32.328 -25.834 1.00 78.07 606 LEU A CA 1
ATOM 1223 C C . LEU A 1 159 ? -42.370 33.692 -25.187 1.00 85.13 606 LEU A C 1
ATOM 1224 O O . LEU A 1 159 ? -41.926 34.641 -25.819 1.00 100.56 606 LEU A O 1
ATOM 1229 N N . GLY A 1 160 ? -42.783 33.789 -23.927 1.00 82.05 607 GLY A N 1
ATOM 1230 C CA . GLY A 1 160 ? -42.904 35.078 -23.267 1.00 76.70 607 GLY A CA 1
ATOM 1231 C C . GLY A 1 160 ? -41.637 35.527 -22.580 1.00 82.19 607 GLY A C 1
ATOM 1232 O O . GLY A 1 160 ? -41.448 36.710 -22.308 1.00 93.38 607 GLY A O 1
ATOM 1233 N N . HIS A 1 161 ? -40.759 34.574 -22.305 1.00 75.19 608 HIS A N 1
ATOM 1234 C CA . HIS A 1 161 ? -39.542 34.841 -21.550 1.00 80.50 608 HIS A CA 1
ATOM 1235 C C . HIS A 1 161 ? -38.299 34.791 -22.429 1.00 87.65 608 HIS A C 1
ATOM 1236 O O . HIS A 1 161 ? -37.193 35.068 -21.954 1.00 89.50 608 HIS A O 1
ATOM 1243 N N . ARG A 1 162 ? -38.472 34.407 -23.696 1.00 89.59 609 ARG A N 1
ATOM 1244 C CA . ARG A 1 162 ? -37.379 34.472 -24.667 1.00 88.21 609 ARG A CA 1
ATOM 1245 C C . ARG A 1 162 ? -37.838 34.965 -26.040 1.00 95.47 609 ARG A C 1
ATOM 1246 O O . ARG A 1 162 ? -38.881 34.550 -26.555 1.00 89.15 609 ARG A O 1
ATOM 1254 N N . ASP A 1 163 ? -37.055 35.857 -26.634 1.00 101.87 610 ASP A N 1
ATOM 1255 C CA . ASP A 1 163 ? -37.324 36.234 -28.011 1.00 111.25 610 ASP A CA 1
ATOM 1256 C C . ASP A 1 163 ? -37.053 34.983 -28.830 1.00 105.86 610 ASP A C 1
ATOM 1257 O O . ASP 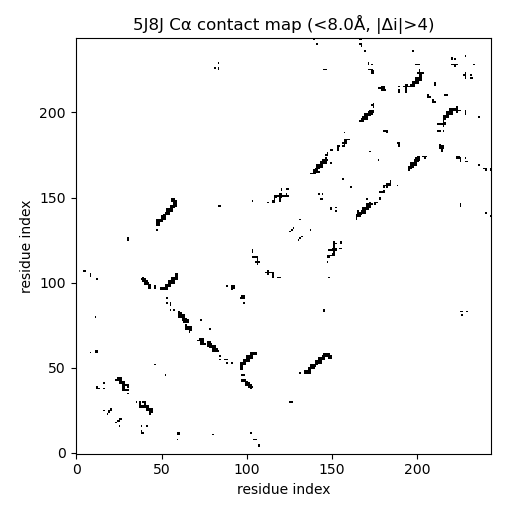A 1 163 ? -36.035 34.321 -28.660 1.00 105.88 610 ASP A O 1
ATOM 1262 N N . THR A 1 164 ? -37.978 34.654 -29.713 1.00 106.26 611 THR A N 1
ATOM 1263 C CA . THR A 1 164 ? -38.061 33.294 -30.192 1.00 97.60 611 THR A CA 1
ATOM 1264 C C . THR A 1 164 ? -38.621 33.251 -31.598 1.00 99.14 611 THR A C 1
ATOM 1265 O O . THR A 1 164 ? -38.515 32.241 -32.301 1.00 101.13 611 THR A O 1
ATOM 1269 N N . ARG A 1 165 ? -39.199 34.372 -32.012 1.00 90.70 612 ARG A N 1
ATOM 1270 C CA . ARG A 1 165 ? -39.978 34.405 -33.230 1.00 93.16 612 ARG A CA 1
ATOM 1271 C C . ARG A 1 165 ? -39.095 34.290 -34.465 1.00 97.40 612 ARG A C 1
ATOM 1272 O O . ARG A 1 165 ? -39.585 34.110 -35.580 1.00 95.06 612 ARG A O 1
ATOM 1280 N N . ALA A 1 166 ? -37.788 34.364 -34.254 1.00 98.60 613 ALA A N 1
ATOM 1281 C CA . ALA A 1 166 ? -36.838 34.151 -35.327 1.00 92.48 613 ALA A CA 1
ATOM 1282 C C . ALA A 1 166 ? -36.980 32.758 -35.929 1.00 97.44 613 ALA A C 1
ATOM 1283 O O . ALA A 1 166 ? -36.736 32.562 -37.113 1.00 100.72 613 ALA A O 1
ATOM 1285 N N . VAL A 1 167 ? -37.365 31.779 -35.117 1.00 99.48 614 VAL A N 1
ATOM 1286 C CA . VAL A 1 167 ? -37.399 30.404 -35.598 1.00 90.60 614 VAL A CA 1
ATOM 1287 C C . VAL A 1 167 ? -38.741 29.720 -35.347 1.00 89.17 614 VAL A C 1
ATOM 1288 O O .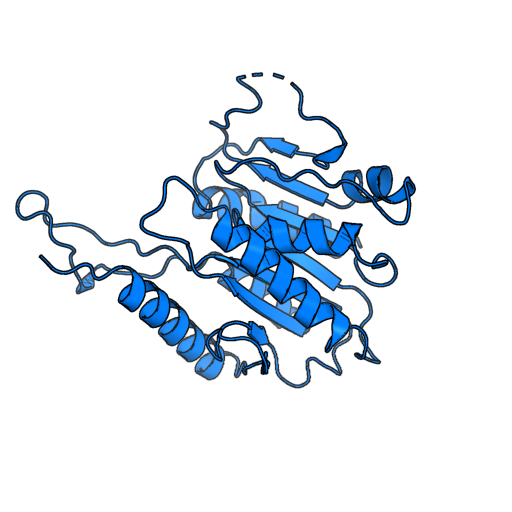 VAL A 1 167 ? -39.129 28.822 -36.099 1.00 77.85 614 VAL A O 1
ATOM 1292 N N . THR A 1 168 ? -39.458 30.141 -34.304 1.00 89.18 615 THR A N 1
ATOM 1293 C CA . THR A 1 168 ? -40.776 29.572 -34.022 1.00 84.44 615 THR A CA 1
ATOM 1294 C C . THR A 1 168 ? -41.797 30.016 -35.074 1.00 73.40 615 THR A C 1
ATOM 1295 O O . THR A 1 168 ? -42.006 31.201 -35.268 1.00 86.79 615 THR A O 1
ATOM 1299 N N . LYS A 1 169 ? -42.436 29.054 -35.730 1.00 72.71 616 LYS A N 1
ATOM 1300 C CA . LYS A 1 169 ? -43.376 29.327 -36.816 1.00 74.88 616 LYS A CA 1
ATOM 1301 C C . LYS A 1 169 ? -44.828 28.995 -36.432 1.00 76.61 616 LYS A C 1
ATOM 1302 O O . LYS A 1 169 ? -45.776 29.587 -36.958 1.00 82.87 616 LYS A O 1
ATOM 1304 N N . THR A 1 170 ? -44.988 28.045 -35.514 1.00 75.49 617 THR A N 1
ATOM 1305 C CA . THR A 1 170 ? -46.296 27.586 -35.054 1.00 70.46 617 THR A CA 1
ATOM 1306 C C . THR A 1 170 ? -46.215 27.076 -33.607 1.00 76.18 617 THR A C 1
ATOM 1307 O O . THR A 1 170 ? -45.223 26.465 -33.210 1.00 79.75 617 THR A O 1
ATOM 1311 N N . VAL A 1 171 ? -47.250 27.340 -32.819 1.00 74.05 618 VAL A N 1
ATOM 1312 C CA . VAL A 1 171 ? -47.434 26.626 -31.568 1.00 65.96 618 VAL A CA 1
ATOM 1313 C C . VAL A 1 171 ? -48.794 25.937 -31.583 1.00 68.26 618 VAL A C 1
ATOM 1314 O O . VAL A 1 171 ? -49.808 26.539 -31.934 1.00 67.10 618 VAL A O 1
ATOM 1318 N N . ILE A 1 172 ? -48.805 24.655 -31.247 1.00 64.40 619 ILE A N 1
ATOM 1319 C CA 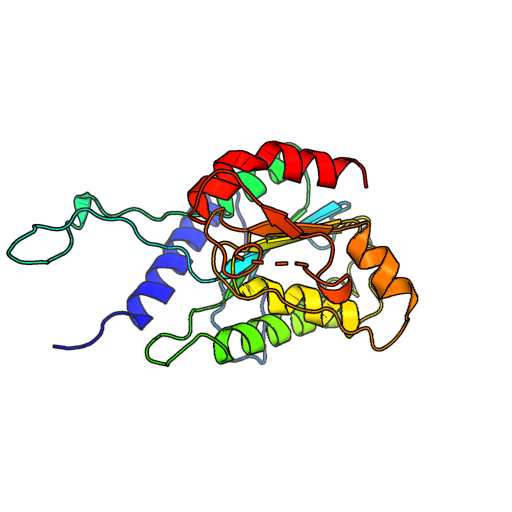. ILE A 1 172 ? -50.057 23.921 -31.096 1.00 67.22 619 ILE A CA 1
ATOM 1320 C C . ILE A 1 172 ? -50.220 23.346 -29.692 1.00 69.57 619 ILE A C 1
ATOM 1321 O O . ILE A 1 172 ? -49.293 22.756 -29.131 1.00 67.85 619 ILE A O 1
ATOM 1326 N N . ASN A 1 173 ? -51.431 23.453 -29.180 1.00 67.01 620 ASN A N 1
ATOM 1327 C CA . ASN A 1 173 ? -51.772 22.919 -27.887 1.00 62.59 620 ASN A CA 1
ATOM 1328 C C . ASN A 1 173 ? -52.986 22.030 -27.933 1.00 62.62 620 ASN A C 1
ATOM 1329 O O . ASN A 1 173 ? -54.063 22.491 -28.215 1.00 62.96 620 ASN A O 1
ATOM 1334 N N . PHE A 1 174 ? -52.823 20.754 -27.639 1.00 64.26 621 PHE A N 1
ATOM 1335 C CA . PHE A 1 174 ? -53.958 19.863 -27.577 1.00 64.24 621 PHE A CA 1
ATOM 1336 C C . PHE A 1 174 ? -54.294 19.838 -26.100 1.00 69.09 621 PHE A C 1
ATOM 1337 O O . PHE A 1 174 ? -53.772 19.049 -25.356 1.00 72.28 621 PHE A O 1
ATOM 1345 N N . LEU A 1 175 ? -55.166 20.745 -25.696 1.00 67.76 622 LEU A N 1
ATOM 1346 C CA . LEU A 1 175 ? -55.547 20.959 -24.311 1.00 70.16 622 LEU A CA 1
ATOM 1347 C C . LEU A 1 175 ? -56.396 19.956 -23.578 1.00 83.43 622 LEU A C 1
ATOM 1348 O O . LEU A 1 175 ? -56.045 19.555 -22.492 1.00 104.59 622 LEU A O 1
ATOM 1353 N N . GLY A 1 176 ? -57.524 19.570 -24.138 1.00 75.00 623 GLY A N 1
ATOM 1354 C CA . GLY A 1 176 ? -58.380 18.619 -23.469 1.00 65.25 623 GLY A CA 1
ATOM 1355 C C . GLY A 1 176 ? -59.285 19.319 -22.499 1.00 71.88 623 GLY A C 1
ATOM 1356 O O . GLY A 1 176 ? -60.017 20.197 -22.882 1.00 66.03 623 GLY A O 1
ATOM 1357 N N . ASP A 1 177 ? -59.236 18.930 -21.239 1.00 66.99 624 ASP A N 1
ATOM 1358 C CA . ASP A 1 177 ? -60.080 19.566 -20.252 1.00 74.66 624 ASP A CA 1
ATOM 1359 C C . ASP A 1 177 ? -59.278 20.437 -19.328 1.00 75.83 624 ASP A C 1
ATOM 1360 O O . ASP A 1 177 ? -59.818 21.015 -18.411 1.00 80.28 624 ASP A O 1
ATOM 1365 N N . LYS A 1 178 ? -57.986 20.527 -19.573 1.00 70.17 625 LYS A N 1
ATOM 1366 C CA . LYS A 1 178 ? -57.111 21.355 -18.752 1.00 64.97 625 LYS A CA 1
ATOM 1367 C C . LYS A 1 178 ? -57.422 22.854 -18.878 1.00 70.63 625 LYS A C 1
ATOM 1368 O O . LYS A 1 178 ? -58.248 23.278 -19.675 1.00 66.55 625 LYS A O 1
ATOM 1374 N N . GLN A 1 179 ? -56.772 23.642 -18.045 1.00 69.60 626 GLN A N 1
ATOM 1375 C CA . GLN A 1 179 ? -57.001 25.067 -18.015 1.00 68.37 626 GLN A CA 1
ATOM 1376 C C . GLN A 1 179 ? -56.180 25.795 -19.044 1.00 70.79 626 GLN A C 1
ATOM 1377 O O . GLN A 1 179 ? -55.037 25.470 -19.269 1.00 64.43 626 GLN A O 1
ATOM 1380 N N . LEU A 1 180 ? -56.781 26.792 -19.663 1.00 65.68 627 LEU A N 1
ATOM 1381 C CA . LEU A 1 180 ? -56.113 27.534 -20.712 1.00 65.31 627 LEU A CA 1
ATOM 1382 C C . LEU A 1 180 ? -54.902 28.236 -20.128 1.00 65.27 627 LEU A C 1
ATOM 1383 O O . LEU A 1 180 ? -54.964 28.753 -19.015 1.00 95.45 627 LEU A O 1
ATOM 1388 N N . LYS A 1 181 ? -53.796 28.223 -20.860 1.00 67.20 628 LYS A N 1
ATOM 1389 C CA . LYS A 1 181 ? -52.556 28.876 -20.448 1.00 69.20 628 LYS A CA 1
ATOM 1390 C C . LYS A 1 181 ? -52.423 30.262 -21.060 1.00 80.14 628 LYS A C 1
ATOM 1391 O O . LYS A 1 181 ? -52.311 30.395 -22.272 1.00 99.24 628 LYS A O 1
ATOM 1397 N N . PRO A 1 182 ? -52.411 31.306 -20.233 1.00 79.81 629 PRO A N 1
ATOM 1398 C CA . PRO A 1 182 ? -52.275 32.615 -20.880 1.00 73.94 629 PRO A CA 1
ATOM 1399 C C . PRO A 1 182 ? -50.844 32.893 -21.279 1.00 74.79 629 PRO A C 1
ATOM 1400 O O . PRO A 1 182 ? -49.924 32.406 -20.636 1.00 86.55 629 PRO A O 1
ATOM 1404 N N . LEU A 1 183 ? -50.669 33.668 -22.337 1.00 78.60 630 LEU A N 1
ATOM 1405 C CA . LEU A 1 183 ? -49.380 34.225 -22.680 1.00 76.83 630 LEU A CA 1
ATOM 1406 C C . LEU A 1 183 ? -49.399 35.663 -22.228 1.00 83.06 630 LEU A C 1
ATOM 1407 O O . LEU A 1 183 ? -50.217 36.455 -22.684 1.00 94.37 630 LEU A O 1
ATOM 1412 N N . VAL A 1 184 ? -48.507 35.992 -21.312 1.00 83.77 631 VAL A N 1
ATOM 1413 C CA . VAL A 1 184 ? -48.321 37.361 -20.900 1.00 91.48 631 VAL A CA 1
ATOM 1414 C C . VAL A 1 184 ? -46.950 37.771 -21.397 1.00 97.63 631 VAL A C 1
ATOM 1415 O O . VAL A 1 184 ? -45.945 37.406 -20.795 1.00 106.10 631 VAL A O 1
ATOM 1419 N N . PRO A 1 185 ? -46.902 38.496 -22.525 1.00 103.72 632 PRO A N 1
ATOM 1420 C CA . PRO A 1 185 ? -45.605 38.911 -23.069 1.00 106.81 632 PRO A CA 1
ATOM 1421 C C . PRO A 1 185 ? -44.812 39.748 -22.076 1.00 121.64 632 PRO A C 1
ATOM 1422 O O . PRO A 1 185 ? -45.377 40.500 -21.265 1.00 122.88 632 PRO A O 1
ATOM 1426 N N . LEU A 1 186 ? -43.497 39.586 -22.126 1.00 126.62 633 LEU A N 1
ATOM 1427 C CA . LEU A 1 186 ? -42.608 40.349 -21.265 1.00 122.67 633 LEU A CA 1
ATOM 1428 C C . LEU A 1 186 ? -41.724 41.258 -22.101 1.00 129.37 633 LEU A C 1
ATOM 1429 O O . LEU A 1 186 ? -41.535 42.434 -21.776 1.00 122.57 633 LEU A O 1
ATOM 1434 N N . VAL A 1 187 ? -41.201 40.711 -23.195 1.00 135.95 634 VAL A N 1
ATOM 1435 C CA . VAL A 1 187 ? -40.281 41.463 -24.040 1.00 147.09 634 VAL A CA 1
ATOM 1436 C C . VAL A 1 187 ? -41.064 42.351 -25.043 1.00 149.08 634 VAL A C 1
ATOM 1437 O O . VAL A 1 187 ? -40.831 43.557 -25.090 1.00 156.07 634 VAL A O 1
ATOM 1441 N N . ASP A 1 188 ? -42.029 41.798 -25.780 1.00 139.11 635 ASP A N 1
ATOM 1442 C CA . ASP A 1 188 ? -42.663 42.543 -26.875 1.00 128.77 635 ASP A CA 1
ATOM 1443 C C . ASP A 1 188 ? -44.186 42.341 -26.917 1.00 128.34 635 ASP A C 1
ATOM 1444 O O . ASP A 1 188 ? -44.668 41.213 -26.867 1.00 119.92 635 ASP A O 1
ATOM 1449 N N . GLU A 1 189 ? -44.941 43.434 -27.025 1.00 129.45 636 GLU A N 1
ATOM 1450 C CA . GLU A 1 189 ? -46.408 43.353 -27.035 1.00 131.71 636 GLU A CA 1
ATOM 1451 C C . GLU A 1 189 ? -47.012 42.860 -28.355 1.00 127.54 636 GLU A C 1
ATOM 1452 O O . GLU A 1 189 ? -48.148 42.377 -28.366 1.00 131.93 636 GLU A O 1
ATOM 1458 N N . THR A 1 190 ? -46.269 42.990 -29.456 1.00 129.11 637 THR A N 1
ATOM 1459 C CA . THR A 1 190 ? -46.674 42.388 -30.729 1.00 109.49 637 THR A CA 1
ATOM 1460 C C . THR A 1 190 ? -46.974 40.912 -30.536 1.00 97.87 637 THR A C 1
ATOM 1461 O O . THR A 1 190 ? -47.868 40.357 -31.179 1.00 95.28 637 THR A O 1
ATOM 1465 N N . LEU A 1 191 ? -46.199 40.296 -29.643 1.00 98.85 638 LEU A N 1
ATOM 1466 C CA . LEU A 1 191 ? -46.273 38.869 -29.331 1.00 88.26 638 LEU A CA 1
ATOM 1467 C C . LEU A 1 191 ? -47.687 38.395 -29.049 1.00 76.31 638 LEU A C 1
ATOM 1468 O O . LEU A 1 191 ? -48.022 37.262 -29.348 1.00 80.22 638 LEU A O 1
ATOM 1473 N N . SER A 1 192 ? -48.519 39.257 -28.480 1.00 73.88 639 SER A N 1
ATOM 1474 C CA . SER A 1 192 ? -49.907 38.886 -28.231 1.00 84.35 639 SER A CA 1
ATOM 1475 C C . SER A 1 192 ? -50.631 38.638 -29.544 1.00 85.74 639 SER A C 1
ATOM 1476 O O . SER A 1 192 ? -51.340 37.644 -29.697 1.00 87.43 639 SER A O 1
ATOM 1479 N N . GLU A 1 193 ? -50.435 39.543 -30.498 1.00 84.31 640 GLU A N 1
ATOM 1480 C CA . GLU A 1 193 ? -51.072 39.405 -31.802 1.00 80.24 640 GLU A CA 1
ATOM 1481 C C . GLU A 1 193 ? -50.454 38.259 -32.591 1.00 81.32 640 GLU A C 1
ATOM 1482 O O . GLU A 1 193 ? -51.168 37.506 -33.259 1.00 85.43 640 GLU A O 1
ATOM 1488 N N . TRP A 1 194 ? -49.136 38.109 -32.497 1.00 73.75 641 TRP A N 1
ATOM 1489 C CA . TRP A 1 194 ? -48.459 37.014 -33.180 1.00 73.26 641 TRP A CA 1
ATOM 1490 C C . TRP A 1 194 ? -48.960 35.677 -32.678 1.00 81.23 641 TRP A C 1
ATOM 1491 O O . TRP A 1 194 ? -49.235 34.779 -33.472 1.00 71.07 641 TRP A O 1
ATOM 1502 N N . TYR A 1 195 ? -49.076 35.561 -31.352 1.00 70.85 642 TYR A N 1
ATOM 1503 C CA . TYR A 1 195 ? -49.472 34.320 -30.703 1.00 72.95 642 TYR A CA 1
ATOM 1504 C C . TYR A 1 195 ? -50.885 33.928 -31.092 1.00 75.27 642 TYR A C 1
ATOM 1505 O O . TYR A 1 195 ? -51.168 32.751 -31.294 1.00 76.15 642 TYR A O 1
ATOM 1514 N N . PHE A 1 196 ? -51.776 34.901 -31.212 1.00 69.57 643 PHE A N 1
ATOM 1515 C CA . PHE A 1 196 ? -53.119 34.547 -31.631 1.00 79.26 643 PHE A CA 1
ATOM 1516 C C . PHE A 1 196 ? -53.150 34.052 -33.088 1.00 75.12 643 PHE A C 1
ATOM 1517 O O . PHE A 1 196 ? -53.893 33.130 -33.428 1.00 77.35 643 PHE A O 1
ATOM 1525 N N . LYS A 1 197 ? -52.336 34.659 -33.946 1.00 74.48 644 LYS A N 1
ATOM 1526 C CA . LYS A 1 197 ? -52.347 34.302 -35.359 1.00 79.72 644 LYS A CA 1
ATOM 1527 C C . LYS A 1 197 ? -51.466 33.103 -35.676 1.00 75.28 644 LYS A C 1
ATOM 1528 O O . LYS A 1 197 ? -51.459 32.629 -36.801 1.00 72.23 644 LYS A O 1
ATOM 1534 N N . ASN A 1 198 ? -50.749 32.579 -34.689 1.00 79.48 645 ASN A N 1
ATOM 1535 C CA . ASN A 1 198 ? -49.859 31.461 -34.975 1.00 69.23 645 ASN A CA 1
ATOM 1536 C C . ASN A 1 198 ? -50.014 30.253 -34.098 1.00 67.94 645 ASN A C 1
ATOM 1537 O O . ASN A 1 198 ? -49.103 29.434 -34.000 1.00 67.70 645 ASN A O 1
ATOM 1542 N N . SER A 1 199 ? -51.201 30.115 -33.524 1.00 67.31 646 SER A N 1
ATOM 1543 C CA . SER A 1 199 ? -51.482 29.061 -32.567 1.00 66.26 646 SER A CA 1
ATOM 1544 C C . SER A 1 199 ? -52.818 28.403 -32.823 1.00 65.99 646 SER A C 1
ATOM 1545 O O . SER A 1 199 ? -53.717 28.991 -33.423 1.00 88.47 646 SER A O 1
ATOM 1548 N N . LEU A 1 200 ? -52.940 27.171 -32.364 1.00 65.28 647 LEU A N 1
ATOM 1549 C CA . LEU A 1 200 ? -54.224 26.504 -32.312 1.00 65.14 647 LEU A CA 1
ATOM 1550 C C . LEU A 1 200 ? -54.330 25.869 -30.949 1.00 65.18 647 LEU A C 1
ATOM 1551 O O . LEU A 1 200 ? -53.460 25.086 -30.548 1.00 63.97 647 LEU A O 1
ATOM 1556 N N . ILE A 1 201 ? -55.381 26.215 -30.216 1.00 64.59 648 ILE A N 1
ATOM 1557 C CA . ILE A 1 201 ? -55.563 25.580 -28.936 1.00 64.15 648 ILE A CA 1
ATOM 1558 C C . ILE A 1 201 ? -56.814 24.734 -28.990 1.00 64.43 648 ILE A C 1
ATOM 1559 O O . ILE A 1 201 ? -57.940 25.231 -28.984 1.00 78.72 648 ILE A O 1
ATOM 1564 N N . PHE A 1 202 ? -56.595 23.432 -29.056 1.00 68.43 649 PHE A N 1
ATOM 1565 C CA . PHE A 1 202 ? -57.684 22.477 -29.199 1.00 74.92 649 PHE A CA 1
ATOM 1566 C C . PHE A 1 202 ? -58.202 21.961 -27.861 1.00 71.57 649 PHE A C 1
ATOM 1567 O O . PHE A 1 202 ? -57.489 21.274 -27.139 1.00 80.95 649 PHE A O 1
ATOM 1575 N N . SER A 1 203 ? -59.453 22.252 -27.542 1.00 65.38 650 SER A N 1
ATOM 1576 C CA . SER A 1 203 ? -59.995 21.769 -26.285 1.00 75.45 650 SER A CA 1
ATOM 1577 C C . SER A 1 203 ? -61.232 20.929 -26.490 1.00 75.99 650 SER A C 1
ATOM 1578 O O . SER A 1 203 ? -61.954 21.111 -27.446 1.00 82.67 650 SER A O 1
ATOM 1581 N N . ASN A 1 204 ? -61.473 20.066 -25.496 1.00 79.27 651 ASN A N 1
ATOM 1582 C CA . ASN A 1 204 ? -62.666 19.246 -25.345 1.00 75.60 651 ASN A CA 1
ATOM 1583 C C . ASN A 1 204 ? -63.942 20.002 -25.605 1.00 75.96 651 ASN A C 1
ATOM 1584 O O . ASN A 1 204 ? -64.079 21.160 -25.218 1.00 78.88 651 ASN A O 1
ATOM 1589 N N . ASN A 1 205 ? -64.874 19.332 -26.267 1.00 73.94 652 ASN A N 1
ATOM 1590 C CA . ASN A 1 205 ? -66.216 19.855 -26.465 1.00 81.88 652 ASN A CA 1
ATOM 1591 C C . ASN A 1 205 ? -66.863 20.315 -25.147 1.00 88.20 652 ASN A C 1
ATOM 1592 O O . ASN A 1 205 ? -67.554 21.338 -25.113 1.00 94.60 652 ASN A O 1
ATOM 1597 N N . SER A 1 206 ? -66.610 19.567 -24.069 1.00 80.83 653 SER A N 1
ATOM 1598 C CA . SER A 1 206 ? -67.261 19.785 -22.771 1.00 87.25 653 SER A CA 1
ATOM 1599 C C . SER A 1 206 ? -66.535 20.754 -21.860 1.00 92.81 653 SER A C 1
ATOM 1600 O O . SER A 1 206 ? -66.733 20.716 -20.651 1.00 95.86 653 SER A O 1
ATOM 1603 N N . HIS A 1 207 ? -65.691 21.604 -22.420 1.00 89.87 654 HIS A N 1
ATOM 1604 C CA . HIS A 1 207 ? -64.797 22.400 -21.599 1.00 89.43 654 HIS A CA 1
ATOM 1605 C C . HIS A 1 207 ? -65.540 23.456 -20.784 1.00 94.54 654 HIS A C 1
ATOM 1606 O O . HIS A 1 207 ? -66.634 23.874 -21.158 1.00 104.76 654 HIS A O 1
ATOM 1613 N N . GLN A 1 208 ? -64.945 23.853 -19.656 1.00 99.65 655 GLN A N 1
ATOM 1614 C CA . GLN A 1 208 ? -65.452 24.956 -18.838 1.00 93.41 655 GLN A CA 1
ATOM 1615 C C . GLN A 1 208 ? -65.736 26.172 -19.718 1.00 88.77 655 GLN A C 1
ATOM 1616 O O . GLN A 1 208 ? -66.850 26.705 -19.702 1.00 89.18 655 GLN A O 1
ATOM 1618 N N . CYS A 1 209 ? -64.738 26.591 -20.501 1.00 79.91 656 CYS A N 1
ATOM 1619 C CA . CYS A 1 209 ? -64.937 27.704 -21.418 1.00 81.65 656 CYS A CA 1
ATOM 1620 C C . CYS A 1 209 ? -65.997 27.257 -22.417 1.00 100.45 656 CYS A C 1
ATOM 1621 O O . CYS A 1 209 ? -66.107 26.071 -22.707 1.00 117.88 656 CYS A O 1
ATOM 1624 N N . TRP A 1 210 ? -66.807 28.192 -22.892 1.00 103.83 657 TRP A N 1
ATOM 1625 C CA . TRP A 1 210 ? -68.029 27.883 -23.648 1.00 118.61 657 TRP A CA 1
ATOM 1626 C C . TRP A 1 210 ? -69.076 27.147 -22.803 1.00 118.39 657 TRP A C 1
ATOM 1627 O O . TRP A 1 210 ? -69.468 26.041 -23.167 1.00 120.69 657 TRP A O 1
ATOM 1638 N N . LYS A 1 211 ? -69.524 27.710 -21.685 1.00 117.93 658 LYS A N 1
ATOM 1639 C CA . LYS A 1 211 ? -70.540 27.014 -20.897 1.00 108.20 658 LYS A CA 1
ATOM 1640 C C . LYS A 1 211 ? -71.628 27.950 -20.393 1.00 112.55 658 LYS A C 1
ATOM 1641 O O . LYS A 1 211 ? -71.586 29.153 -20.631 1.00 118.15 658 LYS A O 1
ATOM 1643 N N . LYS A 1 217 ? -66.291 32.977 -25.086 1.00 107.67 664 LYS A N 1
ATOM 1644 C CA . LYS A 1 217 ? -65.639 34.090 -24.403 1.00 105.40 664 LYS A CA 1
ATOM 1645 C C . LYS A 1 217 ? -64.125 33.950 -24.076 1.00 124.43 664 LYS A C 1
ATOM 1646 O O . LYS A 1 217 ? -63.660 34.622 -23.148 1.00 137.09 664 LYS A O 1
ATOM 1648 N N . PRO A 1 218 ? -63.351 33.093 -24.799 1.00 105.75 665 PRO A N 1
ATOM 1649 C CA . PRO A 1 218 ? -61.921 33.134 -24.423 1.00 92.18 665 PRO A CA 1
ATOM 1650 C C . PRO A 1 218 ? -61.146 34.371 -24.900 1.00 91.38 665 PRO A C 1
ATOM 1651 O O . PRO A 1 218 ? -61.233 34.705 -26.063 1.00 102.26 66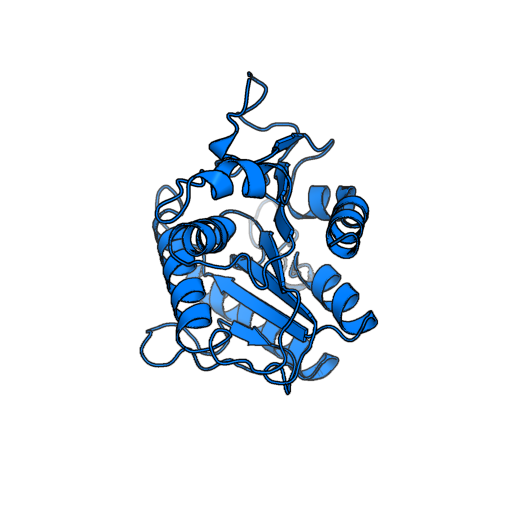5 PRO A O 1
ATOM 1655 N N . ARG A 1 219 ? -60.396 35.021 -24.007 1.00 92.15 666 ARG A N 1
ATOM 1656 C CA . ARG A 1 219 ? -59.645 36.248 -24.317 1.00 89.28 666 ARG A CA 1
ATOM 1657 C C . ARG A 1 219 ? -58.412 35.996 -25.198 1.00 81.77 666 ARG A C 1
ATOM 1658 O O . ARG A 1 219 ? -57.914 34.871 -25.275 1.00 74.72 666 ARG A O 1
ATOM 1660 N N . LYS A 1 220 ? -57.911 37.044 -25.851 1.00 81.38 667 LYS A N 1
ATOM 1661 C CA . LYS A 1 220 ? -56.875 36.878 -26.882 1.00 81.32 667 LYS A CA 1
ATOM 1662 C C . LYS A 1 220 ? -55.528 36.431 -26.320 1.00 84.07 667 LYS A C 1
ATOM 1663 O O . LYS A 1 220 ? -54.665 35.965 -27.077 1.00 91.49 667 LYS A O 1
ATOM 1665 N N . LYS A 1 221 ? -55.340 36.571 -25.007 1.00 75.24 668 LYS A N 1
ATOM 1666 C CA . LYS A 1 221 ? -54.074 36.188 -24.372 1.00 75.01 668 LYS A CA 1
ATOM 1667 C C . LYS A 1 221 ? -53.931 34.679 -24.385 1.00 74.87 668 LYS A C 1
ATOM 1668 O O . LYS A 1 221 ? -52.862 34.143 -24.107 1.00 70.96 668 LYS A O 1
ATOM 1674 N N . PHE A 1 222 ? -55.024 34.004 -24.720 1.00 70.17 669 PHE A N 1
ATOM 1675 C CA . PHE A 1 222 ? -55.061 32.556 -24.728 1.00 70.43 669 PHE A CA 1
ATOM 1676 C C . PHE A 1 222 ? -54.756 31.968 -26.117 1.00 76.75 669 PHE A C 1
ATOM 1677 O O . PHE A 1 222 ? -54.450 30.773 -26.233 1.00 73.76 669 PHE A O 1
ATOM 1685 N N . GLY A 1 223 ? -54.891 32.804 -27.157 1.00 68.30 670 GLY A N 1
ATOM 1686 C CA . GLY A 1 223 ? -54.428 32.498 -28.494 1.00 67.11 670 GLY A CA 1
ATOM 1687 C C . GLY A 1 223 ? -55.218 31.620 -29.459 1.00 83.33 670 GLY A C 1
ATOM 1688 O O . GLY A 1 223 ? -54.632 30.742 -30.104 1.00 87.04 670 GLY A O 1
ATOM 1689 N N . ARG A 1 224 ? -56.516 31.861 -29.606 1.00 71.33 671 ARG A N 1
ATOM 1690 C CA . ARG A 1 224 ? -57.352 31.134 -30.606 1.00 77.53 671 ARG A CA 1
ATOM 1691 C C . ARG A 1 224 ? -57.675 29.735 -30.151 1.00 66.77 671 ARG A C 1
ATOM 1692 O O . ARG A 1 224 ? -57.041 28.746 -30.534 1.00 66.16 671 ARG A O 1
ATOM 1700 N N . VAL A 1 225 ? -58.712 29.689 -29.331 1.00 67.09 672 VAL A N 1
ATOM 1701 C CA . VAL A 1 225 ? -59.150 28.473 -28.720 1.00 67.78 672 VAL A CA 1
ATOM 1702 C C . VAL A 1 225 ? -60.184 27.896 -29.653 1.00 67.28 672 VAL A C 1
ATOM 1703 O O . VAL A 1 225 ? -60.974 28.634 -30.226 1.00 68.69 672 VAL A O 1
ATOM 1707 N N . LEU A 1 226 ? -60.145 26.585 -29.847 1.00 66.87 673 LEU A N 1
ATOM 1708 C CA . LEU A 1 226 ? -61.113 25.933 -30.713 1.00 69.24 673 LEU A CA 1
ATOM 1709 C C . LEU A 1 226 ? -61.812 24.830 -29.939 1.00 72.01 673 LEU A C 1
ATOM 1710 O O . LEU A 1 226 ? -61.184 24.108 -29.160 1.00 71.40 673 LEU A O 1
ATOM 1715 N N . ARG A 1 227 ? -63.118 24.722 -30.154 1.00 69.04 674 ARG A N 1
ATOM 1716 C CA . ARG A 1 227 ? -63.937 23.687 -29.553 1.00 69.65 674 ARG A CA 1
ATOM 1717 C C . ARG A 1 227 ? -64.085 22.438 -30.397 1.00 74.00 674 ARG A C 1
ATOM 1718 O O . ARG A 1 227 ? -64.876 22.412 -31.329 1.00 83.61 674 ARG A O 1
ATOM 1726 N N . CYS A 1 228 ? -63.354 21.387 -30.055 1.00 74.14 675 CYS A N 1
ATOM 1727 C CA . CYS A 1 228 ? -63.461 20.149 -30.808 1.00 75.84 675 CYS A CA 1
ATOM 1728 C C . CYS A 1 228 ? -64.840 19.538 -30.650 1.00 78.56 675 CYS A C 1
ATOM 1729 O O . CYS A 1 228 ? -65.660 20.015 -29.872 1.00 76.72 675 CYS A O 1
ATOM 1732 N N . ASP A 1 229 ? -65.101 18.488 -31.417 1.00 80.25 676 ASP A N 1
ATOM 1733 C CA . ASP A 1 229 ? -66.410 17.866 -31.402 1.00 87.92 676 ASP A CA 1
ATOM 1734 C C . ASP A 1 229 ? -66.451 16.680 -30.427 1.00 91.13 676 ASP A C 1
ATOM 1735 O O . ASP A 1 229 ? -67.515 16.156 -30.122 1.00 98.28 676 ASP A O 1
ATOM 1740 N N . THR A 1 230 ? -65.286 16.283 -29.921 1.00 90.39 677 THR A N 1
ATOM 1741 C CA . THR A 1 230 ? -65.178 15.153 -29.002 1.00 85.28 677 THR A CA 1
ATOM 1742 C C . THR A 1 230 ? -64.407 15.548 -27.749 1.00 80.55 677 THR A C 1
ATOM 1743 O O . THR A 1 230 ? -63.954 16.690 -27.631 1.00 73.46 677 THR A O 1
ATOM 1747 N N . ASP A 1 231 ? -64.261 14.604 -26.817 1.00 79.82 678 ASP A N 1
ATOM 1748 C CA . ASP A 1 231 ? -63.477 14.826 -25.595 1.00 70.76 678 ASP A CA 1
ATOM 1749 C C . ASP A 1 231 ? -62.424 13.747 -25.423 1.00 72.38 678 ASP A C 1
ATOM 1750 O O . ASP A 1 231 ? -62.604 12.612 -25.874 1.00 79.57 678 ASP A O 1
ATOM 1755 N N . GLY A 1 232 ? -61.337 14.096 -24.741 1.00 68.63 679 GLY A N 1
ATOM 1756 C CA . GLY A 1 232 ? -60.259 13.158 -24.513 1.00 67.75 679 GLY A CA 1
ATOM 1757 C C . GLY A 1 232 ? -59.123 13.514 -25.434 1.00 72.64 679 GLY A C 1
ATOM 1758 O O . GLY A 1 232 ? -59.322 13.645 -26.641 1.00 85.93 679 GLY A O 1
ATOM 1759 N N . LEU A 1 233 ? -57.939 13.688 -24.862 1.00 66.44 680 LEU A N 1
ATOM 1760 C CA . LEU A 1 233 ? -56.755 14.058 -25.617 1.00 68.48 680 LEU A CA 1
ATOM 1761 C C . LEU A 1 233 ? -56.580 13.182 -26.852 1.00 77.57 680 LEU A C 1
ATOM 1762 O O . LEU A 1 233 ? -56.354 13.685 -27.953 1.00 88.48 680 LEU A O 1
ATOM 1767 N N . ASN A 1 234 ? -56.696 11.876 -26.672 1.00 72.28 681 ASN A N 1
ATOM 1768 C CA . ASN A 1 234 ? -56.510 10.944 -27.779 1.00 78.00 681 ASN A CA 1
ATOM 1769 C C . ASN A 1 234 ? -57.541 11.166 -28.874 1.00 76.11 681 ASN A C 1
ATOM 1770 O O . ASN A 1 234 ? -57.243 11.058 -30.065 1.00 81.39 681 ASN A O 1
ATOM 1775 N N . ASN A 1 235 ? -58.757 11.489 -28.459 1.00 73.17 682 ASN A N 1
ATOM 1776 C CA . ASN A 1 235 ? -59.842 11.687 -29.394 1.00 74.82 682 ASN A CA 1
ATOM 1777 C C . ASN A 1 235 ? -59.707 12.972 -30.199 1.00 79.02 682 ASN A C 1
ATOM 1778 O O . ASN A 1 235 ? -59.900 12.962 -31.413 1.00 86.88 682 ASN A O 1
ATOM 1783 N N . ILE A 1 236 ? -59.361 14.069 -29.531 1.00 72.41 683 ILE A N 1
ATOM 1784 C CA . ILE A 1 236 ? -59.246 15.348 -30.210 1.00 68.66 683 ILE A CA 1
ATOM 1785 C C . ILE A 1 236 ? -57.981 15.405 -31.085 1.00 71.72 683 ILE A C 1
ATOM 1786 O O . ILE A 1 236 ? -57.910 16.182 -32.037 1.00 80.55 683 ILE A O 1
ATOM 1791 N N . ILE A 1 237 ? -56.991 14.578 -30.779 1.00 65.65 684 ILE A N 1
ATOM 1792 C CA . ILE A 1 237 ? -55.783 14.518 -31.594 1.00 70.06 684 ILE A CA 1
ATOM 1793 C C . ILE A 1 237 ? -56.094 13.732 -32.865 1.00 78.33 684 ILE A C 1
ATOM 1794 O O . ILE A 1 237 ? -55.706 14.124 -33.971 1.00 70.03 684 ILE A O 1
ATOM 1799 N N . GLU A 1 238 ? -56.824 12.635 -32.702 1.00 83.61 685 GLU A N 1
ATOM 1800 C CA . GLU A 1 238 ? -57.304 11.853 -33.838 1.00 80.61 685 GLU A CA 1
ATOM 1801 C C . GLU A 1 238 ? -58.212 12.710 -34.690 1.00 76.35 685 GLU A C 1
ATOM 1802 O O . GLU A 1 238 ? -58.165 12.659 -35.909 1.00 75.52 685 GLU A O 1
ATOM 1808 N N . GLU A 1 239 ? -59.039 13.509 -34.030 1.00 79.92 686 GLU A N 1
ATOM 1809 C CA . GLU A 1 239 ? -60.043 14.305 -34.714 1.00 69.29 686 GLU A CA 1
ATOM 1810 C C . GLU A 1 239 ? -59.435 15.442 -35.507 1.00 70.16 686 GLU A C 1
ATOM 1811 O O . GLU A 1 239 ? -59.973 15.846 -36.535 1.00 77.77 686 GLU A O 1
ATOM 1817 N N . ARG A 1 240 ? -58.311 15.967 -35.040 1.00 70.07 687 ARG A N 1
ATOM 1818 C CA . ARG A 1 240 ? -57.821 17.216 -35.593 1.00 67.45 687 ARG A CA 1
ATOM 1819 C C . ARG A 1 240 ? -56.334 17.193 -35.944 1.00 67.02 687 ARG A C 1
ATOM 1820 O O . ARG A 1 240 ? -55.724 18.236 -36.186 1.00 69.82 687 ARG A O 1
ATOM 1828 N N . PHE A 1 241 ? -55.773 15.992 -36.031 1.00 71.42 688 PHE A N 1
ATOM 1829 C CA . PHE A 1 241 ? -54.391 15.801 -36.475 1.00 74.26 688 PHE A CA 1
ATOM 1830 C C . PHE A 1 241 ? -54.135 16.463 -37.842 1.00 77.10 688 PHE A C 1
ATOM 1831 O O . PHE A 1 241 ? -53.095 17.085 -38.056 1.00 75.85 688 PHE A O 1
ATOM 1839 N N . GLU A 1 242 ? -55.076 16.336 -38.769 1.00 73.26 689 GLU A N 1
ATOM 1840 C CA . GLU A 1 242 ? -54.874 16.928 -40.083 1.00 72.91 689 GLU A CA 1
ATOM 1841 C C . GLU A 1 242 ? -54.933 18.451 -40.018 1.00 76.15 689 GLU A C 1
ATOM 1842 O O . GLU A 1 242 ? -54.061 19.121 -40.561 1.00 69.63 689 GLU A O 1
ATOM 1848 N N . GLU A 1 243 ? -55.947 19.003 -39.353 1.00 76.79 690 GLU A N 1
ATOM 1849 C CA . GLU A 1 243 ? -56.021 20.455 -39.196 1.00 68.71 690 GLU A CA 1
ATOM 1850 C C . GLU A 1 243 ? -54.736 21.012 -38.586 1.00 72.96 690 GLU A C 1
ATOM 1851 O O . GLU A 1 243 ? -54.225 22.048 -39.034 1.00 68.28 690 GLU A O 1
ATOM 1857 N N . ALA A 1 244 ? -54.206 20.298 -37.590 1.00 67.50 691 ALA A N 1
ATOM 1858 C CA . ALA A 1 244 ? -52.952 20.661 -36.944 1.00 66.93 691 ALA A CA 1
ATOM 1859 C C . ALA A 1 244 ? -51.746 20.658 -37.886 1.00 67.64 691 ALA A C 1
ATOM 1860 O O . ALA A 1 244 ? -51.037 21.661 -37.999 1.00 70.15 691 ALA A O 1
ATOM 1862 N N . THR A 1 245 ? -51.498 19.524 -38.537 1.00 67.88 692 THR A N 1
ATOM 1863 C CA . THR A 1 245 ? -50.362 19.389 -39.445 1.00 68.83 692 THR A CA 1
ATOM 1864 C C . THR A 1 245 ? -50.479 20.355 -40.619 1.00 71.16 692 THR A C 1
ATOM 1865 O O . THR A 1 245 ? -49.479 20.926 -41.062 1.00 77.53 692 THR A O 1
ATOM 1869 N N . ASP A 1 246 ? -51.708 20.538 -41.104 1.00 72.96 693 ASP A N 1
ATOM 1870 C CA . ASP A 1 246 ? -52.014 21.559 -42.105 1.00 72.45 693 ASP A CA 1
ATOM 1871 C C . ASP A 1 246 ? -51.540 22.921 -41.632 1.00 71.64 693 ASP A C 1
ATOM 1872 O O . ASP A 1 246 ? -50.760 23.587 -42.308 1.00 77.61 693 ASP A O 1
ATOM 1877 N N . PHE A 1 247 ? -52.005 23.331 -40.459 1.00 73.42 694 PHE A N 1
ATOM 1878 C CA . PHE A 1 247 ? -51.628 24.626 -39.913 1.00 71.31 694 PHE A CA 1
ATOM 1879 C C . PHE A 1 247 ? -50.107 24.757 -39.761 1.00 69.70 694 PHE A C 1
ATOM 1880 O O . PHE A 1 247 ? -49.545 25.835 -39.946 1.00 76.56 694 PHE A O 1
ATOM 1888 N N . ILE A 1 248 ? -49.441 23.655 -39.448 1.00 73.13 695 ILE A N 1
ATOM 1889 C CA . ILE A 1 248 ? -48.004 23.693 -39.258 1.00 78.01 695 ILE A CA 1
ATOM 1890 C C . ILE A 1 248 ? -47.298 24.035 -40.558 1.00 79.06 695 ILE A C 1
ATOM 1891 O O . ILE A 1 248 ? -46.519 24.988 -40.615 1.00 79.41 695 ILE A O 1
ATOM 1896 N N . LEU A 1 249 ? -47.597 23.260 -41.597 1.00 86.14 696 LEU A N 1
ATOM 1897 C CA . LEU A 1 249 ? -46.891 23.348 -42.883 1.00 88.73 696 LEU A CA 1
ATOM 1898 C C . LEU A 1 249 ? -46.957 24.749 -43.524 1.00 81.04 696 LEU A C 1
ATOM 1899 O O . LEU A 1 249 ? -45.981 25.194 -44.117 1.00 78.38 696 LEU A O 1
ATOM 1904 N N . ASP A 1 250 ? -48.072 25.463 -43.342 1.00 78.39 697 ASP A N 1
ATOM 1905 C CA . ASP A 1 250 ? -48.219 26.827 -43.874 1.00 81.35 697 ASP A CA 1
ATOM 1906 C C . ASP A 1 250 ? -47.392 27.857 -43.119 1.00 94.84 697 ASP A C 1
ATOM 1907 O O . ASP A 1 250 ? -47.752 29.027 -43.088 1.00 103.23 697 ASP A O 1
ATOM 1912 N N . SER A 1 251 ? -46.295 27.437 -42.506 1.00 75.12 698 SER A N 1
ATOM 1913 C CA . SER A 1 251 ? -45.413 28.375 -41.846 1.00 75.47 698 SER A CA 1
ATOM 1914 C C . SER A 1 251 ? -43.996 27.836 -41.939 1.00 76.44 698 SER A C 1
ATOM 1915 O O . SER A 1 251 ? -43.773 26.727 -42.463 1.00 80.77 698 SER A O 1
#

Organism: Saccharomyces cerevisiae (strain ATCC 204508 / S288c) (NCBI:txid559292)

Radius of gyration: 17.78 Å; Cα contacts (8 Å, |Δi|>4): 450; chains: 1; bounding box: 44×52×44 Å

B-factor: mean 86.57, std 17.98, range [61.8, 167.51]

GO terms:
  GO:0003682 chromatin binding (F, IDA)
  GO:0070823 HDA1 complex (C, IDA)
  GO:0004407 histone deacetylase activity (F, IDA)
  GO:0000122 negative regulation of transcription by RNA polymerase II (P, IGI)
  GO:0045944 positive regulation of transcription by RNA polymerase II (P, IMP)
  GO:0000122 negative regulation of transcription by RNA polymerase II (P, IMP)
  GO:0070823 HDA1 complex (C, IPI)
  GO:0042802 identical protein binding (F, IPI)
  GO:0005515 protein binding (F, IPI)
  GO:0000122 negative regulation of transcription by RNA polymerase II (P, IDA)

Solvent-accessible surface area: 12415 Å² total; per-residue (Å²): 232,183,152,108,18,57,128,68,25,133,48,15,6,92,112,10,52,100,93,7,45,114,96,52,102,14,49,54,7,75,16,110,101,55,120,36,66,112,18,2,0,2,8,13,76,122,15,48,76,20,94,28,0,1,0,0,0,8,19,11,16,96,77,141,23,45,114,90,136,160,66,26,86,94,63,142,109,29,42,80,52,51,37,26,4,33,79,0,1,82,37,0,34,116,113,176,45,1,0,1,1,0,7,0,43,58,36,60,126,105,140,93,12,145,48,2,39,56,38,0,32,90,3,0,32,30,1,32,46,77,55,11,52,168,26,119,48,18,50,37,1,4,0,0,0,7,2,8,0,2,14,0,0,9,50,1,2,3,77,76,105,2,75,101,32,6,24,0,0,0,0,0,1,1,100,81,97,32,20,64,3,99,32,112,88,47,138,79,7,40,96,40,0,65,116,33,0,10,4,0,0,13,46,85,13,88,25,66,132,135,48,50,66,102,39,0,88,22,48,118,0,109,54,56,33,49,68,72,0,10,136,58,50,46,127,65,0,8,71,48,10,70,126,70

Secondary structure (DSSP, 8-state):
----HHHHHHHHHHHHHHHHHHHH--EE---TTSSS-GGGEEE-TTGGG-SSEEEEEEEPPEEE--B-TTT--B-GGG-EEE-TTHHHHHHHHTTT-EEEEEEE----SSSS-HHHHHH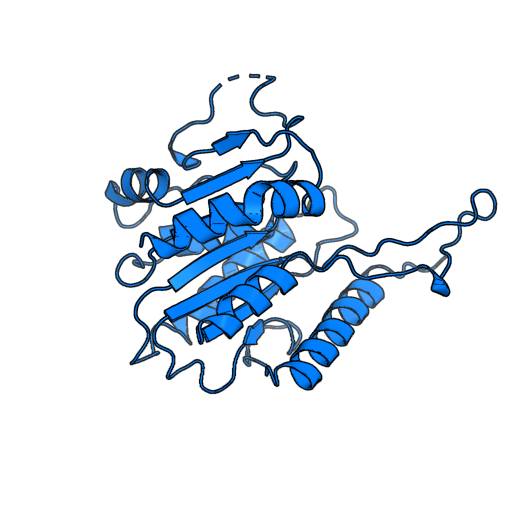HHHHHHHHHHHTTTT-SS---EEEEEEGGGHHHHHHHHHHS--TTTEEEEEEEEETSPPPPP--SS-THHHHHHHHTEEEEE-TT-SS-----GGG--EEE-SS-SHHHHHHHHHHHHHHHHHT-